Protein AF-0000000087539075 (afdb_homodimer)

Nearest PDB structures (foldseek):
  3gp4-assembly1_A  TM=9.311E-01  e=7.198E-10  Listeria monocytogenes serotype 4b str. F2365
  5d8c-assembly1_A  TM=9.236E-01  e=5.873E-08  Haemophilus influenzae Rd KW20
  5d90-assembly2_C  TM=8.723E-01  e=5.463E-07  Haemophilus influenzae Rd KW20
  3gpv-assembly1_A  TM=8.788E-01  e=4.792E-06  [Bacillus thuringiensis] serovar konkukian
  6jni-assembly4_G  TM=5.837E-01  e=1.209E-04  Pseudomonas putida

InterPro domains:
  IPR000551 MerR-type HTH domain [PF13411] (1-67)
  IPR000551 MerR-type HTH domain [PR00040] (2-13)
  IPR000551 MerR-type HTH domain [PR00040] (13-26)
  IPR000551 MerR-type HTH domain [PR00040] (37-57)
  IPR000551 MerR-type HTH domain [PS50937] (1-69)
  IPR000551 MerR-type HTH domain [SM00422] (1-70)
  IPR009061 Putative DNA-binding domain superfamily [SSF46955] (1-115)
  IPR047057 MerR transcriptional regulator [PTHR30204] (1-109)

Foldseek 3Di:
DALVVLCVVVVHDSVVVVVCPVLQLDDDADADPVRGGDHDPVNSVSVVVSVVCVVLPDDSVLSNVLRVLVVVDDVCVVVNVVSVVVSVVVSVVVVLLVVLVVVQVVLVVVQVVVCVVVVDGDDDDRDDSD/DALVVLCVVVVHDSVVVVVCDVLQLDDDADADPVRGGDHDPVNSVSVVVSVVCVVLPDDSVLSNVLRVLVVVDDVCVVVNVVSVVVSVVVSVVVVLLVVLVVVQVVLVVVQVVVCVVVVDGDDDDRDDSD

Radius of gyration: 23.83 Å; Cα contacts (8 Å, |Δi|>4): 283; chains: 2; bounding box: 38×70×52 Å

Sequence (260 aa):
MTIKEVSETYGISADTLRYYERIGMIPEVTRTTGGIRDYQESDLGWVELVICMRKAGLPVEALIEYVKLYQQGDETFEARLQLLSEEREKLEKQKAQIELAVNRLNHKISKYQEAVKTGVLNWEENSSCIMTIKEVSETYGISADTLRYYERIGMIPEVTRTTGGIRDYQESDLGWVELVICMRKAGLPVEALIEYVKLYQQGDETFEARLQLLSEEREKLEKQKAQIELAVNRLNHKISKYQEAVKTGVLNWEENSSCI

Secondary structure (DSSP, 8-state):
--HHHHHHHHT--HHHHHHHHHHTSSPPPPB-TTS-B---HHHHHHHHHHHHHHHHT--HHHHHHHHHHHHH-GGGHHHHHHHHHHHHHHHHHHHHHHHHHHHHHHHHHHHHHHHHHHS-----S-----/--HHHHHHHHT--HHHHHHHHHHTSSPPPPB-TTS-B---HHHHHHHHHHHHHHHHT--HHHHHHHHHHHHH-GGGHHHHHHHHHHHHHHHHHHHHHHHHHHHHHHHHHHHHHHHHHHS-----S-----

Organism: NCBI:txid88431

Structure (mmCIF, N/CA/C/O backbone):
data_AF-0000000087539075-model_v1
#
loop_
_entity.id
_entity.type
_entity.pdbx_description
1 polymer 'MerR family transcriptional regulator'
#
loop_
_atom_site.group_PDB
_atom_site.id
_atom_site.type_symbol
_atom_site.label_atom_id
_atom_site.label_alt_id
_atom_site.label_comp_id
_atom_site.label_asym_id
_atom_site.label_entity_id
_atom_site.label_seq_id
_atom_site.pdbx_PDB_ins_code
_atom_site.Cartn_x
_atom_site.Cartn_y
_atom_site.Cartn_z
_atom_site.occupancy
_atom_site.B_iso_or_equiv
_atom_site.auth_seq_id
_atom_site.auth_comp_id
_atom_site.auth_asym_id
_atom_site.auth_atom_id
_atom_site.pdbx_PDB_model_num
ATOM 1 N N . MET A 1 1 ? 15.211 26.719 8.977 1 95.62 1 MET A N 1
ATOM 2 C CA . MET A 1 1 ? 15.938 25.828 8.078 1 95.62 1 MET A CA 1
ATOM 3 C C . MET A 1 1 ? 15.641 26.172 6.617 1 95.62 1 MET A C 1
ATOM 5 O O . MET A 1 1 ? 14.492 26.438 6.266 1 95.62 1 MET A O 1
ATOM 9 N N . THR A 1 2 ? 16.641 26.062 5.797 1 97.12 2 THR A N 1
ATOM 10 C CA . THR A 1 2 ? 16.438 26.344 4.379 1 97.12 2 THR A CA 1
ATOM 11 C C . THR A 1 2 ? 15.859 25.125 3.656 1 97.12 2 THR A C 1
ATOM 13 O O . THR A 1 2 ? 15.883 24.016 4.188 1 97.12 2 THR A O 1
ATOM 16 N N . ILE A 1 3 ? 15.398 25.438 2.43 1 98 3 ILE A N 1
ATOM 17 C CA . ILE A 1 3 ? 14.789 24.359 1.655 1 98 3 ILE A CA 1
ATOM 18 C C . ILE A 1 3 ? 15.844 23.312 1.32 1 98 3 ILE A C 1
ATOM 20 O O . ILE A 1 3 ? 15.539 22.109 1.265 1 98 3 ILE A O 1
ATOM 24 N N . LYS A 1 4 ? 17.047 23.719 1.115 1 97.75 4 LYS A N 1
ATOM 25 C CA . LYS A 1 4 ? 18.141 22.797 0.844 1 97.75 4 LYS A CA 1
ATOM 26 C C . LYS A 1 4 ? 18.406 21.891 2.047 1 97.75 4 LYS A C 1
ATOM 28 O O . LYS A 1 4 ? 18.578 20.672 1.896 1 97.75 4 LYS A O 1
ATOM 33 N N . GLU A 1 5 ? 18.422 22.422 3.129 1 98.06 5 GLU A N 1
ATOM 34 C CA . GLU A 1 5 ? 18.656 21.672 4.352 1 98.06 5 GLU A CA 1
ATOM 35 C C . GLU A 1 5 ? 17.531 20.672 4.602 1 98.06 5 GLU A C 1
ATOM 37 O O . GLU A 1 5 ? 17.781 19.516 4.98 1 98.06 5 GLU A O 1
ATOM 42 N N . VAL A 1 6 ? 16.375 21.141 4.418 1 97.94 6 VAL A N 1
ATOM 43 C CA . VAL A 1 6 ? 15.219 20.266 4.609 1 97.94 6 VAL A CA 1
ATOM 44 C C . VAL A 1 6 ? 15.266 19.125 3.598 1 97.94 6 VAL A C 1
ATOM 46 O O . VAL A 1 6 ? 15.016 17.969 3.949 1 97.94 6 VAL A O 1
ATOM 49 N N . SER A 1 7 ? 15.531 19.438 2.398 1 98.06 7 SER A N 1
ATOM 50 C CA . SER A 1 7 ? 15.68 18.438 1.337 1 98.06 7 SER A CA 1
ATOM 51 C C . SER A 1 7 ? 16.672 17.359 1.729 1 98.06 7 SER A C 1
ATOM 53 O O . SER A 1 7 ? 16.375 16.172 1.625 1 98.06 7 SER A O 1
ATOM 55 N N . GLU A 1 8 ? 17.75 17.719 2.221 1 97.5 8 GLU A N 1
ATOM 56 C CA . GLU A 1 8 ? 18.812 16.797 2.611 1 97.5 8 GLU A CA 1
ATOM 57 C C . GLU A 1 8 ? 18.422 16 3.854 1 97.5 8 GLU A C 1
ATOM 59 O O . GLU A 1 8 ? 18.688 14.797 3.943 1 97.5 8 GLU A O 1
ATOM 64 N N . THR A 1 9 ? 17.828 16.688 4.703 1 96.12 9 THR A N 1
ATOM 65 C CA . THR A 1 9 ? 17.453 16.062 5.969 1 96.12 9 THR A CA 1
ATOM 66 C C . THR A 1 9 ? 16.453 14.93 5.742 1 96.12 9 THR A C 1
ATOM 68 O O . THR A 1 9 ? 16.578 13.859 6.348 1 96.12 9 THR A O 1
ATOM 71 N N . TYR A 1 10 ? 15.508 15.086 4.82 1 95.81 10 TYR A N 1
ATOM 72 C CA . TYR A 1 10 ? 14.422 14.117 4.684 1 95.81 10 TYR A CA 1
ATOM 73 C C . TYR A 1 10 ? 14.57 13.312 3.398 1 95.81 10 TYR A C 1
ATOM 75 O O . TYR A 1 10 ? 13.758 12.43 3.117 1 95.81 10 TYR A O 1
ATOM 83 N N . GLY A 1 1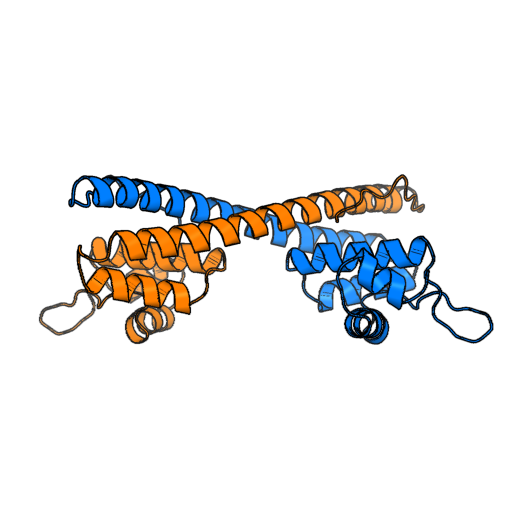1 ? 15.578 13.656 2.629 1 96.12 11 GLY A N 1
ATOM 84 C CA . GLY A 1 11 ? 15.828 12.898 1.412 1 96.12 11 GLY A CA 1
ATOM 85 C C . GLY A 1 11 ? 14.766 13.109 0.349 1 96.12 11 GLY A C 1
ATOM 86 O O . GLY A 1 11 ? 14.359 12.172 -0.331 1 96.12 11 GLY A O 1
ATOM 87 N N . ILE A 1 12 ? 14.273 14.312 0.318 1 96.56 12 ILE A N 1
ATOM 88 C CA . ILE A 1 12 ? 13.297 14.68 -0.696 1 96.56 12 ILE A CA 1
ATOM 89 C C . ILE A 1 12 ? 13.773 15.922 -1.444 1 96.56 12 ILE A C 1
ATOM 91 O O . ILE A 1 12 ? 14.461 16.781 -0.871 1 96.56 12 ILE A O 1
ATOM 95 N N . SER A 1 13 ? 13.375 16.062 -2.652 1 98.06 13 SER A N 1
ATOM 96 C CA . SER A 1 13 ? 13.898 17.156 -3.457 1 98.06 13 SER A CA 1
ATOM 97 C C . SER A 1 13 ? 13.273 18.484 -3.059 1 98.06 13 SER A C 1
ATOM 99 O O . SER A 1 13 ? 12.141 18.531 -2.57 1 98.06 13 SER A O 1
ATOM 101 N N . ALA A 1 14 ? 14.016 19.484 -3.359 1 98.12 14 ALA A N 1
ATOM 102 C CA . ALA A 1 14 ? 13.477 20.828 -3.156 1 98.12 14 ALA A CA 1
ATOM 103 C C . ALA A 1 14 ? 12.211 21.031 -3.982 1 98.12 14 ALA A C 1
ATOM 105 O O . ALA A 1 14 ? 11.266 21.688 -3.523 1 98.12 14 ALA A O 1
ATOM 106 N N . ASP A 1 15 ? 12.203 20.5 -5.117 1 98.25 15 ASP A N 1
ATOM 107 C CA . ASP A 1 15 ? 11.039 20.609 -5.988 1 98.25 15 ASP A CA 1
ATOM 108 C C . ASP A 1 15 ? 9.812 19.953 -5.355 1 98.25 15 ASP A C 1
ATOM 110 O O . ASP A 1 15 ? 8.703 20.484 -5.441 1 98.25 15 ASP A O 1
ATOM 114 N N . THR A 1 16 ? 10.016 18.875 -4.727 1 98 16 THR A N 1
ATOM 115 C CA . THR A 1 16 ? 8.914 18.172 -4.062 1 98 16 THR A CA 1
ATOM 116 C C . THR A 1 16 ? 8.391 19 -2.895 1 98 16 THR A C 1
ATOM 118 O O . THR A 1 16 ? 7.176 19.109 -2.697 1 98 16 THR A O 1
ATOM 121 N N . LEU A 1 17 ? 9.305 19.562 -2.242 1 98.5 17 LEU A N 1
ATOM 122 C CA . LEU A 1 17 ? 8.914 20.438 -1.145 1 98.5 17 LEU A CA 1
ATOM 123 C C . LEU A 1 17 ? 8.078 21.609 -1.656 1 98.5 17 LEU A C 1
ATOM 125 O O . LEU A 1 17 ? 7.047 21.938 -1.067 1 98.5 17 LEU A O 1
ATOM 129 N N . ARG A 1 18 ? 8.461 22.234 -2.719 1 98 18 ARG A N 1
ATOM 130 C CA . ARG A 1 18 ? 7.715 23.328 -3.33 1 98 18 ARG A CA 1
ATOM 131 C C . ARG A 1 18 ? 6.359 22.844 -3.838 1 98 18 ARG A C 1
ATOM 133 O O . ARG A 1 18 ? 5.355 23.547 -3.695 1 98 18 ARG A O 1
ATOM 140 N N . TYR A 1 19 ? 6.41 21.688 -4.344 1 98.38 19 TYR A N 1
ATOM 141 C CA . TYR A 1 19 ? 5.184 21.078 -4.848 1 98.38 19 TYR A CA 1
ATOM 142 C C . TYR A 1 19 ? 4.172 20.875 -3.727 1 98.38 19 TYR A C 1
ATOM 144 O O . TYR A 1 19 ? 2.996 21.219 -3.875 1 98.38 19 TYR A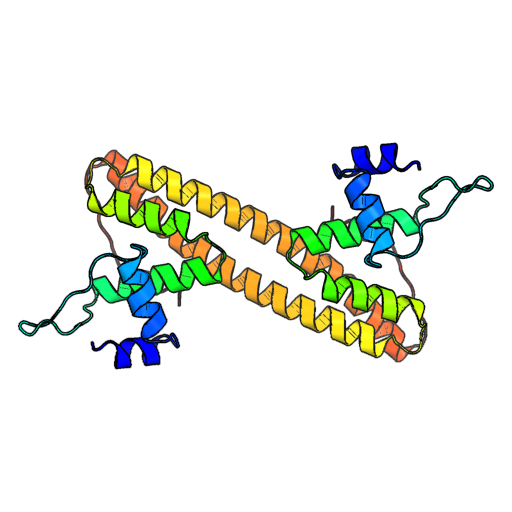 O 1
ATOM 152 N N . TYR A 1 20 ? 4.609 20.391 -2.617 1 98.31 20 TYR A N 1
ATOM 153 C CA . TYR A 1 20 ? 3.742 20.156 -1.466 1 98.31 20 TYR A CA 1
ATOM 154 C C . TYR A 1 20 ? 3.041 21.453 -1.043 1 98.31 20 TYR A C 1
ATOM 156 O O . TYR A 1 20 ? 1.848 21.438 -0.735 1 98.31 20 TYR A O 1
ATOM 164 N N . GLU A 1 21 ? 3.83 22.438 -0.994 1 98.38 21 GLU A N 1
ATOM 165 C CA . GLU A 1 21 ? 3.279 23.734 -0.599 1 98.38 21 GLU A CA 1
ATOM 166 C C . GLU A 1 21 ? 2.33 24.281 -1.664 1 98.38 21 GLU A C 1
ATOM 168 O O . GLU A 1 21 ? 1.236 24.75 -1.346 1 98.38 21 GLU A O 1
ATOM 173 N N . ARG A 1 22 ? 2.717 24.156 -2.842 1 98.19 22 ARG A N 1
ATOM 174 C CA . ARG A 1 22 ? 1.988 24.734 -3.965 1 98.19 22 ARG A CA 1
ATOM 175 C C . ARG A 1 22 ? 0.587 24.141 -4.074 1 98.19 22 ARG A C 1
ATOM 177 O O . ARG A 1 22 ? -0.385 24.859 -4.285 1 98.19 22 ARG A O 1
ATOM 184 N N . ILE A 1 23 ? 0.472 22.938 -3.898 1 98.31 23 ILE A N 1
ATOM 185 C CA . ILE A 1 23 ? -0.812 22.297 -4.164 1 98.31 23 ILE A CA 1
ATOM 186 C C . ILE A 1 23 ? -1.629 22.219 -2.875 1 98.31 23 ILE A C 1
ATOM 188 O O . ILE A 1 23 ? -2.764 21.734 -2.877 1 98.31 23 ILE A O 1
ATOM 192 N N . GLY A 1 24 ? -1.016 22.516 -1.724 1 98.5 24 GLY A N 1
ATOM 193 C CA . GLY A 1 24 ? -1.765 22.625 -0.482 1 98.5 24 GLY A CA 1
ATOM 194 C C . GLY A 1 24 ? -1.666 21.375 0.382 1 98.5 24 GLY A C 1
ATOM 195 O O . GLY A 1 24 ? -2.516 21.141 1.244 1 98.5 24 GLY A O 1
ATOM 196 N N . MET A 1 25 ? -0.675 20.625 0.15 1 98.38 25 MET A N 1
ATOM 197 C CA . MET A 1 25 ? -0.463 19.453 0.992 1 98.38 25 MET A CA 1
ATOM 198 C C . MET A 1 25 ? 0.165 19.844 2.326 1 98.38 25 MET A C 1
ATOM 200 O O . MET A 1 25 ? 0.172 19.062 3.27 1 98.38 25 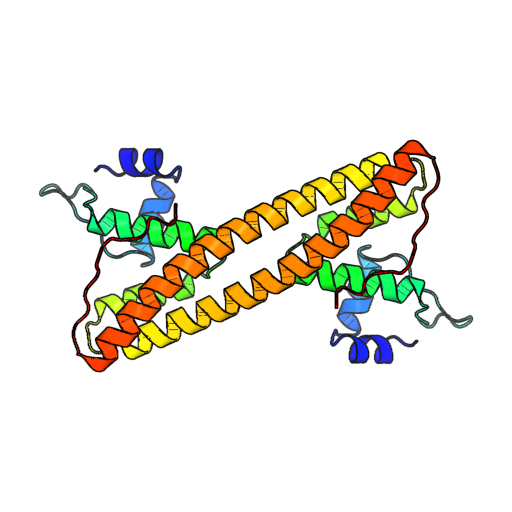MET A O 1
ATOM 204 N N . ILE A 1 26 ? 0.779 20.938 2.336 1 98.31 26 ILE A N 1
ATOM 205 C CA . ILE A 1 26 ? 1.213 21.594 3.561 1 98.31 26 ILE A CA 1
ATOM 206 C C . ILE A 1 26 ? 0.815 23.078 3.516 1 98.31 26 ILE A C 1
ATOM 208 O O . ILE A 1 26 ? 0.599 23.641 2.439 1 98.31 26 ILE A O 1
ATOM 212 N N . PRO A 1 2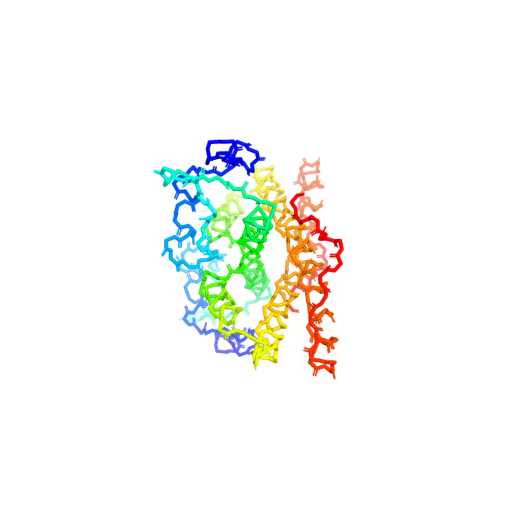7 ? 0.683 23.688 4.691 1 98.06 27 PRO A N 1
ATOM 213 C CA . PRO A 1 27 ? 0.426 25.125 4.684 1 98.06 27 PRO A CA 1
ATOM 214 C C . PRO A 1 27 ? 1.596 25.938 4.125 1 98.06 27 PRO A C 1
ATOM 216 O O . PRO A 1 27 ? 2.682 25.391 3.914 1 98.06 27 PRO A O 1
ATOM 219 N N . GLU A 1 28 ? 1.295 27.172 3.906 1 97.69 28 GLU A N 1
ATOM 220 C CA . GLU A 1 28 ? 2.391 28.047 3.502 1 97.69 28 GLU A CA 1
ATOM 221 C C . GLU A 1 28 ? 3.539 28 4.504 1 97.69 28 GLU A C 1
ATOM 223 O O . GLU A 1 28 ? 3.32 28.094 5.715 1 97.69 28 GLU A O 1
ATOM 228 N N . VAL A 1 29 ? 4.707 27.922 3.941 1 98.19 29 VAL A N 1
ATOM 229 C CA . VAL A 1 29 ? 5.887 27.781 4.789 1 98.19 29 VAL A CA 1
ATOM 230 C C . VAL A 1 29 ? 6.352 29.172 5.254 1 98.19 29 VAL A C 1
ATOM 232 O O . VAL A 1 29 ? 6.215 30.156 4.527 1 98.19 29 VAL A O 1
ATOM 235 N N . THR A 1 30 ? 6.938 29.172 6.488 1 98.19 30 THR A N 1
ATOM 236 C CA . THR A 1 30 ? 7.508 30.406 7.027 1 98.19 30 THR A CA 1
ATOM 237 C C . THR A 1 30 ? 8.609 30.938 6.117 1 98.19 30 THR A C 1
ATOM 239 O O . THR A 1 30 ? 9.352 30.156 5.516 1 98.19 30 THR A O 1
ATOM 242 N N . ARG A 1 31 ? 8.727 32.188 6.059 1 97.75 31 ARG A N 1
ATOM 243 C CA . ARG A 1 31 ? 9.719 32.844 5.203 1 97.75 31 ARG A CA 1
ATOM 244 C C . ARG A 1 31 ? 10.469 33.938 5.957 1 97.75 31 ARG A C 1
ATOM 246 O O . ARG A 1 31 ? 9.945 34.5 6.91 1 97.75 31 ARG A O 1
ATOM 253 N N . THR A 1 32 ? 11.617 34.219 5.488 1 97.38 32 THR A N 1
ATOM 254 C CA . THR A 1 32 ? 12.367 35.375 5.996 1 97.38 32 THR A CA 1
ATOM 255 C C . THR A 1 32 ? 11.742 36.688 5.527 1 97.38 32 THR A C 1
ATOM 257 O O . THR A 1 32 ? 10.828 36.688 4.691 1 97.38 32 THR A O 1
ATOM 260 N N . THR A 1 33 ? 12.242 37.719 6.16 1 96.94 33 THR A N 1
ATOM 261 C CA . THR A 1 33 ? 11.75 39.031 5.758 1 96.94 33 THR A CA 1
ATOM 262 C C . THR A 1 33 ? 11.977 39.25 4.266 1 96.94 33 THR A C 1
ATOM 264 O O . THR A 1 33 ? 11.258 40.031 3.633 1 96.94 33 THR A O 1
ATOM 267 N N . GLY A 1 34 ? 12.891 38.594 3.697 1 95.94 34 GLY A N 1
ATOM 268 C CA . GLY A 1 34 ? 13.211 38.719 2.283 1 95.94 34 GLY A CA 1
ATOM 269 C C . GLY A 1 34 ? 12.398 37.781 1.403 1 95.94 34 GLY A C 1
ATOM 270 O O . GLY A 1 34 ? 12.602 37.75 0.189 1 95.94 34 GLY A O 1
ATOM 271 N N . GLY A 1 35 ? 11.688 37 1.986 1 96.31 35 GLY A N 1
ATOM 272 C CA . GLY A 1 35 ? 10.781 36.156 1.228 1 96.31 35 GLY A CA 1
ATOM 273 C C . GLY A 1 35 ? 11.336 34.75 0.988 1 96.31 35 GLY A C 1
ATOM 274 O O . GLY A 1 35 ? 10.766 33.969 0.21 1 96.31 35 GLY A O 1
ATOM 275 N N . ILE A 1 36 ? 12.445 34.406 1.711 1 96.12 36 ILE A N 1
ATOM 276 C CA . ILE A 1 36 ? 13.078 33.094 1.527 1 96.12 36 ILE A CA 1
ATOM 277 C C . ILE A 1 36 ? 12.516 32.094 2.531 1 96.12 36 ILE A C 1
ATOM 279 O O . ILE A 1 36 ? 12.359 32.406 3.713 1 96.12 36 ILE A O 1
ATOM 283 N N . ARG A 1 37 ? 12.258 30.984 1.901 1 97.69 37 ARG A N 1
ATOM 284 C CA . ARG A 1 37 ? 11.719 29.969 2.795 1 97.69 37 ARG A CA 1
ATOM 285 C C . ARG A 1 37 ? 12.672 29.703 3.961 1 97.69 37 ARG A C 1
ATOM 287 O O . ARG A 1 37 ? 13.875 29.547 3.762 1 97.69 37 ARG A O 1
ATOM 294 N N . ASP A 1 38 ? 12.109 29.688 5.141 1 98.25 38 ASP A N 1
ATOM 295 C CA . ASP A 1 38 ? 12.797 29.406 6.398 1 98.25 38 ASP A CA 1
ATOM 296 C C . ASP A 1 38 ? 11.953 28.516 7.305 1 98.25 38 ASP A C 1
ATOM 298 O O . ASP A 1 38 ? 11.227 29.016 8.164 1 98.25 38 ASP A O 1
ATOM 302 N N . TYR A 1 39 ? 12.117 27.234 7.098 1 98.31 39 TYR A N 1
ATOM 303 C CA . TYR A 1 39 ? 11.266 26.266 7.754 1 98.31 39 TYR A CA 1
ATOM 304 C C . TYR A 1 39 ? 11.445 26.297 9.266 1 98.31 39 TYR A C 1
ATOM 306 O O . TYR A 1 39 ? 12.555 26.125 9.773 1 98.31 39 TYR A O 1
ATOM 314 N N . GLN A 1 40 ? 10.328 26.453 9.883 1 97.12 40 GLN A N 1
ATOM 315 C CA . GLN A 1 40 ? 10.289 26.391 11.344 1 97.12 40 GLN A CA 1
ATOM 316 C C . GLN A 1 40 ? 9.781 25.031 11.812 1 97.12 40 GLN A C 1
ATOM 318 O O . GLN A 1 40 ? 9.391 24.188 11 1 97.12 40 GLN A O 1
ATOM 323 N N . GLU A 1 41 ? 9.781 24.812 13.062 1 94.25 41 GLU A N 1
ATOM 324 C CA . GLU A 1 41 ? 9.398 23.531 13.648 1 94.25 41 GLU A CA 1
ATOM 325 C C . GLU A 1 41 ? 8.016 23.109 13.172 1 94.25 41 GLU A C 1
ATOM 327 O O . GLU A 1 41 ? 7.801 21.938 12.828 1 94.25 41 GLU A O 1
ATOM 332 N N . SER A 1 42 ? 7.168 24 13.117 1 93.62 42 SER A N 1
ATOM 333 C CA . SER A 1 42 ? 5.809 23.688 12.688 1 93.62 42 SER A CA 1
ATOM 334 C C . SER A 1 42 ? 5.781 23.266 11.219 1 93.62 42 SER A C 1
ATOM 336 O O . SER A 1 42 ? 5.047 22.344 10.852 1 93.62 42 SER A O 1
ATOM 338 N N . ASP A 1 43 ? 6.578 23.984 10.414 1 96.69 43 ASP A N 1
ATOM 339 C CA . ASP A 1 43 ? 6.668 23.625 9 1 96.69 43 ASP A CA 1
ATOM 340 C C . ASP A 1 43 ? 7.227 22.203 8.828 1 96.69 43 ASP A C 1
ATOM 342 O O . ASP A 1 43 ? 6.711 21.422 8.031 1 96.69 43 ASP A O 1
ATOM 346 N N . LEU A 1 44 ? 8.195 21.922 9.633 1 96.25 44 LEU A N 1
ATOM 347 C CA . LEU A 1 44 ? 8.844 20.625 9.547 1 96.25 44 LEU A CA 1
ATOM 348 C C . LEU A 1 44 ? 7.883 19.516 9.969 1 96.25 44 LEU A C 1
ATOM 350 O O . LEU A 1 44 ? 7.922 18.422 9.414 1 96.25 44 LEU A O 1
ATOM 354 N N . GLY A 1 45 ? 7.082 19.781 10.898 1 94.88 45 GLY A N 1
ATOM 355 C CA . GLY A 1 45 ? 6.066 18.828 11.297 1 94.88 45 GLY A CA 1
ATOM 356 C C . GLY A 1 45 ? 5.129 18.438 10.172 1 94.88 45 GLY A C 1
ATOM 357 O O . GLY A 1 45 ? 4.793 17.266 10.008 1 94.88 45 GLY A O 1
ATOM 358 N N . TRP A 1 46 ? 4.754 19.438 9.406 1 96.31 46 TRP A N 1
ATOM 359 C CA . TRP A 1 46 ? 3.885 19.188 8.258 1 96.31 46 TRP A CA 1
ATOM 360 C C . TRP A 1 46 ? 4.613 18.391 7.188 1 96.31 46 TRP A C 1
ATOM 362 O O . TRP A 1 46 ? 4.047 17.469 6.602 1 96.31 46 TRP A O 1
ATOM 372 N N . VAL A 1 47 ? 5.809 18.766 7.008 1 97.25 47 VAL A N 1
ATOM 373 C CA . VAL A 1 47 ? 6.609 18.062 6.008 1 97.25 47 VAL A CA 1
ATOM 374 C C . VAL A 1 47 ? 6.754 16.594 6.395 1 97.25 47 VAL A C 1
ATOM 376 O O . VAL A 1 47 ? 6.531 15.711 5.57 1 97.25 47 VAL A O 1
ATOM 379 N N . GLU A 1 48 ? 7.039 16.328 7.594 1 96.25 48 GLU A N 1
ATOM 380 C CA . GLU A 1 48 ? 7.199 14.969 8.094 1 96.25 48 GLU A CA 1
ATOM 381 C C . GLU A 1 48 ? 5.902 14.18 7.973 1 96.25 48 GLU A C 1
ATOM 383 O O . GLU A 1 48 ? 5.914 13.016 7.578 1 96.25 48 GLU A O 1
ATOM 388 N N . LEU A 1 49 ? 4.871 14.844 8.281 1 96.44 49 LEU A N 1
ATOM 389 C CA . LEU A 1 49 ? 3.57 14.188 8.203 1 96.44 49 LEU A CA 1
ATOM 390 C C . LEU A 1 49 ? 3.266 13.758 6.773 1 96.44 49 LEU A C 1
ATOM 392 O O . LEU A 1 49 ? 2.896 12.602 6.531 1 96.44 49 LEU A O 1
ATOM 396 N N . VAL A 1 50 ? 3.453 14.656 5.895 1 97.5 50 VAL A N 1
ATOM 397 C CA . VAL A 1 50 ? 3.105 14.391 4.504 1 97.5 50 VAL A CA 1
ATOM 398 C C . VAL A 1 50 ? 4.004 13.281 3.951 1 97.5 50 VAL A C 1
ATOM 400 O O . VAL A 1 50 ? 3.535 12.391 3.246 1 97.5 50 VAL A O 1
ATOM 403 N N . ILE A 1 51 ? 5.285 13.32 4.273 1 97.12 51 ILE A N 1
ATOM 404 C CA . ILE A 1 51 ? 6.215 12.297 3.822 1 97.12 51 ILE A CA 1
ATOM 405 C C . ILE A 1 51 ? 5.773 10.93 4.34 1 97.12 51 ILE A C 1
ATOM 407 O O . ILE A 1 51 ? 5.68 9.969 3.576 1 97.12 51 ILE A O 1
ATOM 411 N N . CYS A 1 52 ? 5.441 10.891 5.57 1 96.69 52 CYS A N 1
ATOM 412 C CA . CYS A 1 52 ? 5.023 9.648 6.215 1 96.69 52 CYS A CA 1
ATOM 413 C C . CYS A 1 52 ? 3.742 9.117 5.59 1 96.69 52 CYS A C 1
ATOM 415 O O . CYS A 1 52 ? 3.67 7.938 5.223 1 96.69 52 CYS A O 1
ATOM 417 N N . MET A 1 53 ? 2.799 9.961 5.402 1 98.12 53 MET A N 1
ATOM 418 C CA . MET A 1 53 ? 1.499 9.547 4.879 1 98.12 53 MET A CA 1
ATOM 419 C C . MET A 1 53 ? 1.615 9.102 3.426 1 98.12 53 MET A C 1
ATOM 421 O O . MET A 1 53 ? 1.033 8.086 3.033 1 98.12 53 MET A O 1
ATOM 425 N N . ARG A 1 54 ? 2.387 9.812 2.689 1 97.31 54 ARG A N 1
ATOM 426 C CA . ARG A 1 54 ? 2.564 9.469 1.281 1 97.31 54 ARG A CA 1
ATOM 427 C C . ARG A 1 54 ? 3.271 8.133 1.13 1 97.31 54 ARG A C 1
ATOM 429 O O . ARG A 1 54 ? 2.879 7.305 0.303 1 97.31 54 ARG A O 1
ATOM 436 N N . LYS A 1 55 ? 4.23 7.902 1.96 1 96.12 55 LYS A N 1
ATOM 437 C CA . LYS A 1 55 ? 4.949 6.633 1.921 1 96.12 55 LYS A CA 1
ATOM 438 C C . LYS A 1 55 ? 4.02 5.465 2.232 1 96.12 55 LYS A C 1
ATOM 440 O O . LYS A 1 55 ? 4.207 4.359 1.715 1 96.12 55 LYS A O 1
ATOM 445 N N . ALA A 1 56 ? 2.996 5.781 2.977 1 96.62 56 ALA A N 1
ATOM 446 C CA . ALA A 1 56 ? 2.064 4.734 3.389 1 96.62 56 ALA A CA 1
ATOM 447 C C . ALA A 1 56 ? 0.943 4.566 2.367 1 96.62 56 ALA A C 1
ATOM 449 O O . ALA A 1 56 ? 0.147 3.629 2.461 1 96.62 56 ALA A O 1
ATOM 450 N N . GLY A 1 57 ? 0.816 5.52 1.458 1 95.31 57 GLY A N 1
ATOM 451 C CA . GLY A 1 57 ? -0.127 5.332 0.368 1 95.31 57 GLY A CA 1
ATOM 452 C C . GLY A 1 57 ? -1.348 6.227 0.473 1 95.31 57 GLY A C 1
ATOM 453 O O . GLY A 1 57 ? -2.305 6.074 -0.287 1 95.31 57 GLY A O 1
ATOM 454 N N . LEU A 1 58 ? -1.281 7.133 1.373 1 97.56 58 LEU A N 1
ATOM 455 C CA . LEU A 1 58 ? -2.408 8.055 1.425 1 97.56 58 LEU A CA 1
ATOM 456 C C . LEU A 1 58 ? -2.494 8.883 0.147 1 97.56 58 LEU A C 1
ATOM 458 O O . LEU A 1 58 ? -1.471 9.328 -0.377 1 97.56 58 LEU A O 1
ATOM 462 N N . PRO A 1 59 ? -3.729 9.172 -0.269 1 97.62 59 PRO A N 1
ATOM 463 C CA . PRO A 1 59 ? -3.885 9.984 -1.479 1 97.62 59 PRO A CA 1
ATOM 464 C C . PRO A 1 59 ? -3.564 11.453 -1.246 1 97.62 59 PRO A C 1
ATOM 466 O O . PRO A 1 59 ? -3.83 11.984 -0.164 1 97.62 59 PRO A O 1
ATOM 469 N N . VAL A 1 60 ? -3.121 12.031 -2.295 1 98.12 60 VAL A N 1
ATOM 470 C CA . VAL A 1 60 ? -2.779 13.445 -2.295 1 98.12 60 VAL A CA 1
ATOM 471 C C . VAL A 1 60 ? -4.004 14.273 -1.916 1 98.12 60 VAL A C 1
ATOM 473 O O . VAL A 1 60 ? -3.918 15.172 -1.079 1 98.12 60 VAL A O 1
ATOM 476 N N . GLU A 1 61 ? -5.113 13.867 -2.381 1 98.44 61 GLU A N 1
ATOM 477 C CA . GLU A 1 61 ? -6.348 14.617 -2.18 1 98.44 61 GLU A CA 1
ATOM 478 C C . GLU A 1 61 ? -6.758 14.625 -0.71 1 98.44 61 GLU A C 1
ATOM 480 O O . GLU A 1 61 ? -7.297 15.617 -0.215 1 98.44 61 GLU A O 1
ATOM 485 N N . ALA A 1 62 ? -6.531 13.547 -0.04 1 98.56 62 ALA A N 1
ATOM 486 C CA . ALA A 1 62 ? -6.867 13.461 1.379 1 98.56 62 ALA A CA 1
ATOM 487 C C . ALA A 1 62 ? -6.016 14.43 2.203 1 98.56 62 ALA A C 1
ATOM 489 O O . ALA A 1 62 ? -6.523 15.094 3.109 1 98.56 62 ALA A O 1
ATOM 490 N N . LEU A 1 63 ? -4.77 14.555 1.835 1 98.62 63 LEU A N 1
ATOM 491 C CA . LEU A 1 63 ? -3.865 15.438 2.562 1 98.62 63 LEU A CA 1
ATOM 492 C C . LEU A 1 63 ? -4.203 16.906 2.295 1 98.62 63 LEU A C 1
ATOM 494 O O . LEU A 1 63 ? -4.172 17.734 3.211 1 98.62 63 LEU A O 1
ATOM 498 N N . ILE A 1 64 ? -4.594 17.188 1.076 1 98.81 64 ILE A N 1
ATOM 499 C CA . ILE A 1 64 ? -5.012 18.531 0.727 1 98.81 64 ILE A CA 1
ATOM 500 C C . ILE A 1 64 ? -6.262 18.922 1.52 1 98.81 64 ILE A C 1
ATOM 502 O O . ILE A 1 64 ? -6.336 20 2.09 1 98.81 64 ILE A O 1
ATOM 506 N N . GLU A 1 65 ? -7.129 18 1.56 1 98.88 65 GLU A N 1
ATOM 507 C CA . GLU A 1 65 ? -8.367 18.25 2.285 1 98.88 65 GLU A CA 1
ATOM 508 C C . GLU A 1 65 ? -8.109 18.453 3.773 1 98.88 65 GLU A C 1
ATOM 510 O O . GLU A 1 65 ? -8.711 19.328 4.398 1 98.88 65 GLU A O 1
ATOM 515 N N . TYR A 1 66 ? -7.223 17.734 4.289 1 98.62 66 TYR A N 1
ATOM 516 C CA . TYR A 1 66 ? -6.891 17.875 5.703 1 98.62 66 TYR A CA 1
ATOM 517 C C . TYR A 1 66 ? -6.336 19.25 6 1 98.62 66 TYR A C 1
ATOM 519 O O . TYR A 1 66 ? -6.742 19.906 6.973 1 98.62 66 TYR A O 1
ATOM 527 N N . VAL A 1 67 ? -5.465 19.703 5.188 1 98.56 67 VAL A N 1
ATOM 528 C CA . VAL A 1 67 ? -4.848 21 5.379 1 98.56 67 VAL A CA 1
ATOM 529 C C . VAL A 1 67 ? -5.902 22.094 5.234 1 98.56 67 VAL A C 1
ATOM 531 O O . VAL A 1 67 ? -5.926 23.047 6.016 1 98.56 67 VAL A O 1
ATOM 534 N N . LYS A 1 68 ? -6.742 21.922 4.289 1 98.69 68 LYS A N 1
ATOM 535 C CA . LYS A 1 68 ? -7.816 22.891 4.082 1 98.69 68 LYS A CA 1
ATOM 536 C C . LYS A 1 68 ? -8.711 23 5.316 1 98.69 68 LYS A C 1
ATOM 538 O O . LYS A 1 68 ? -9 24.094 5.785 1 98.69 68 LYS A O 1
ATOM 543 N N . LEU A 1 69 ? -9.094 21.875 5.801 1 98.62 69 LEU A N 1
ATOM 544 C CA . LEU A 1 69 ? -9.914 21.859 7.004 1 98.62 69 LEU A CA 1
ATOM 545 C C . LEU A 1 69 ? -9.18 22.484 8.188 1 98.62 69 LEU A C 1
ATOM 547 O O . LEU A 1 69 ? -9.742 23.297 8.914 1 98.62 69 LEU A O 1
ATOM 551 N N . TYR A 1 70 ? -7.961 22.094 8.32 1 97.06 70 TYR A N 1
ATOM 552 C CA . TYR A 1 70 ? -7.137 22.625 9.398 1 97.06 70 TYR A CA 1
ATOM 553 C C . TYR A 1 70 ? -7.09 24.141 9.344 1 97.06 70 TYR A C 1
ATOM 555 O O . TYR A 1 70 ? -7.262 24.812 10.367 1 97.06 70 TYR A O 1
ATOM 563 N N . GLN A 1 71 ? -6.996 24.672 8.195 1 97.12 71 GLN A N 1
ATOM 564 C CA . GLN A 1 71 ? -6.836 26.125 8.016 1 97.12 71 GLN A CA 1
ATOM 565 C C . GLN A 1 71 ? -8.156 26.844 8.234 1 97.12 71 GLN A C 1
ATOM 567 O O . GLN A 1 71 ? -8.172 28.047 8.547 1 97.12 71 GLN A O 1
ATOM 572 N N . GLN A 1 72 ? -9.172 26.172 8.078 1 97.56 72 GLN A N 1
ATOM 573 C CA . GLN A 1 72 ? -10.484 26.781 8.289 1 97.56 72 GLN A CA 1
ATOM 574 C C . GLN A 1 72 ? -10.734 27.062 9.766 1 97.56 72 GLN A C 1
ATOM 576 O O . GLN A 1 72 ? -11.492 27.969 10.109 1 97.56 72 GLN A O 1
ATOM 581 N N . GLY A 1 73 ? -10.203 26.188 10.688 1 96.38 73 GLY A N 1
ATOM 582 C CA . GLY A 1 73 ? -10.297 26.516 12.102 1 96.38 73 GLY A CA 1
ATOM 583 C C . GLY A 1 73 ? -10.938 25.422 12.922 1 96.38 73 GLY A C 1
ATOM 584 O O . GLY A 1 73 ? -11.203 24.328 12.414 1 96.38 73 GLY A O 1
ATOM 585 N N . ASP A 1 74 ? -11.227 25.75 14.164 1 96 74 ASP A N 1
ATOM 586 C CA . ASP A 1 74 ? -11.578 24.766 15.18 1 96 74 ASP A CA 1
ATOM 587 C C . ASP A 1 74 ? -12.977 24.219 14.945 1 96 74 ASP A C 1
ATOM 589 O O . ASP A 1 74 ? -13.328 23.156 15.477 1 96 74 ASP A O 1
ATOM 593 N N . GLU A 1 75 ? -13.68 24.859 14.164 1 97.06 75 GLU A N 1
ATOM 594 C CA . GLU A 1 75 ? -15.023 24.375 13.867 1 97.06 75 GLU A CA 1
ATOM 595 C C . GLU A 1 75 ? -14.984 23.094 13.055 1 97.06 75 GLU A C 1
ATOM 597 O O . GLU A 1 75 ? -16 22.391 12.93 1 97.06 75 GLU A O 1
ATOM 602 N N . THR A 1 76 ? -13.75 22.719 12.594 1 98.31 76 THR A N 1
ATOM 603 C CA . THR A 1 76 ? -13.68 21.562 11.711 1 98.31 76 THR A CA 1
ATOM 604 C C . THR A 1 76 ? -13.094 20.344 12.445 1 98.31 76 THR A C 1
ATOM 606 O O . THR A 1 76 ? -12.703 19.359 11.812 1 98.31 76 THR A O 1
ATOM 609 N N . PHE A 1 77 ? -13.016 20.359 13.711 1 98.06 77 PHE A N 1
ATOM 610 C CA . PHE A 1 77 ? -12.469 19.25 14.469 1 98.06 77 PHE A CA 1
ATOM 611 C C . PHE A 1 77 ? -13.117 17.938 14.055 1 98.06 77 PHE A C 1
ATOM 613 O O . PHE A 1 77 ? -12.43 16.953 13.789 1 98.06 77 PHE A O 1
ATOM 620 N N . GLU A 1 78 ? -14.398 17.953 13.953 1 98.5 78 GLU A N 1
ATOM 621 C CA . GLU A 1 78 ? -15.125 16.734 13.641 1 98.5 78 GLU A CA 1
ATOM 622 C C . GLU A 1 78 ? -14.828 16.25 12.219 1 98.5 78 GLU A C 1
ATOM 624 O O . GLU A 1 78 ? -14.656 15.055 11.984 1 98.5 78 GLU A O 1
ATOM 629 N N . ALA A 1 79 ? -14.805 17.156 11.344 1 98.75 79 ALA A N 1
ATOM 630 C CA . ALA A 1 79 ? -14.516 16.812 9.953 1 98.75 79 ALA A CA 1
ATOM 631 C C . ALA A 1 79 ? -13.102 16.25 9.82 1 98.75 79 ALA A C 1
ATOM 633 O O . ALA A 1 79 ? -12.883 15.289 9.07 1 98.75 79 ALA A O 1
ATOM 634 N N . ARG A 1 80 ? -12.18 16.797 10.508 1 98.5 80 ARG A N 1
ATOM 635 C CA . ARG A 1 80 ? -10.805 16.312 10.484 1 98.5 80 ARG A CA 1
ATOM 636 C C . ARG A 1 80 ? -10.711 14.922 11.102 1 98.5 80 ARG A C 1
ATOM 638 O O . ARG A 1 80 ? -10.047 14.039 10.562 1 98.5 80 ARG A O 1
ATOM 645 N N . LEU A 1 81 ? -11.391 14.766 12.18 1 98.62 81 LEU A N 1
ATOM 646 C CA . LEU A 1 81 ? -11.461 13.461 12.828 1 98.62 81 LEU A CA 1
ATOM 647 C C . LEU A 1 81 ? -12 12.406 11.875 1 98.62 81 LEU A C 1
ATOM 649 O O . LEU A 1 81 ? -11.422 11.328 11.734 1 98.62 81 LEU A O 1
ATOM 653 N N . GLN A 1 82 ? -13.023 12.75 11.203 1 98.81 82 GLN A N 1
ATOM 654 C CA . GLN A 1 82 ? -13.656 11.812 10.289 1 98.81 82 GLN A CA 1
ATOM 655 C C . GLN A 1 82 ? -12.734 11.461 9.133 1 98.81 82 GLN A C 1
ATOM 657 O O . GLN A 1 82 ? -12.578 10.289 8.781 1 98.81 82 GLN A O 1
ATOM 662 N N . LEU A 1 83 ? -12.164 12.422 8.625 1 98.81 83 LEU A N 1
ATOM 663 C CA . LEU A 1 83 ? -11.266 12.227 7.488 1 98.81 83 LEU A CA 1
ATOM 664 C C . LEU A 1 83 ? -10.109 11.312 7.867 1 98.81 83 LEU A C 1
ATOM 666 O O . LEU A 1 83 ? -9.828 10.336 7.168 1 98.81 83 LEU A O 1
ATOM 670 N N . LEU A 1 84 ? -9.445 11.609 8.945 1 98.62 84 LEU A N 1
ATOM 671 C CA . LEU A 1 84 ? -8.281 10.836 9.359 1 98.62 84 LEU A CA 1
ATOM 672 C C . LEU A 1 84 ? -8.68 9.414 9.758 1 98.62 84 LEU A C 1
ATOM 674 O O . LEU A 1 84 ? -7.938 8.469 9.516 1 98.62 84 LEU A O 1
ATOM 678 N N . SER A 1 85 ? -9.836 9.258 10.344 1 98.81 85 SER A N 1
ATOM 679 C CA . SER A 1 85 ? -10.328 7.938 10.711 1 98.81 85 SER A CA 1
ATOM 680 C C . SER A 1 85 ? -10.586 7.074 9.477 1 98.81 85 SER A C 1
ATOM 682 O O . SER A 1 85 ? -10.258 5.887 9.469 1 98.81 85 SER A O 1
ATOM 684 N N . GLU A 1 86 ? -11.141 7.727 8.516 1 98.75 86 GLU A N 1
ATOM 685 C CA . GLU A 1 86 ? -11.383 7.004 7.27 1 98.75 86 GLU A CA 1
ATOM 686 C C . GLU A 1 86 ? -10.078 6.551 6.629 1 98.75 86 GLU A C 1
ATOM 688 O O . GLU A 1 86 ? -9.969 5.414 6.164 1 98.75 86 GLU A O 1
ATOM 693 N N . GLU A 1 87 ? -9.125 7.395 6.59 1 98.69 87 GLU A N 1
ATOM 694 C CA . GLU A 1 87 ? -7.832 7.039 6.016 1 98.69 87 GLU A CA 1
ATOM 695 C C . GLU A 1 87 ? -7.148 5.945 6.828 1 98.69 87 GLU A C 1
ATOM 697 O O . GLU A 1 87 ? -6.52 5.047 6.266 1 98.69 87 GLU A O 1
ATOM 702 N N . ARG A 1 88 ? -7.246 6.027 8.125 1 98.69 88 ARG A N 1
ATOM 703 C CA . ARG A 1 88 ? -6.691 4.992 8.992 1 98.69 88 ARG A CA 1
ATOM 704 C C . ARG A 1 88 ? -7.316 3.633 8.688 1 98.69 88 ARG A C 1
ATOM 706 O O . ARG A 1 88 ? -6.613 2.623 8.617 1 98.69 88 ARG A O 1
ATOM 713 N N . GLU A 1 89 ? -8.594 3.609 8.477 1 98.69 89 GLU A N 1
ATOM 714 C CA . GLU A 1 89 ? -9.289 2.359 8.18 1 98.69 89 GLU A CA 1
ATOM 715 C C . GLU A 1 89 ? -8.812 1.766 6.859 1 98.69 89 GLU A C 1
ATOM 717 O O . GLU A 1 89 ? -8.617 0.553 6.75 1 98.69 89 GLU A O 1
ATOM 722 N N . LYS A 1 90 ? -8.672 2.635 5.957 1 98.38 90 LYS A N 1
ATOM 723 C CA . LYS A 1 90 ? -8.156 2.178 4.668 1 98.38 90 LYS A CA 1
ATOM 724 C C . LYS A 1 90 ? -6.77 1.561 4.816 1 98.38 90 LYS A C 1
ATOM 726 O O . LYS A 1 90 ? -6.488 0.509 4.238 1 98.38 90 LYS A O 1
ATOM 731 N N . LEU A 1 91 ? -5.898 2.166 5.559 1 98.38 91 LEU A N 1
ATOM 732 C CA . LEU A 1 91 ? -4.547 1.668 5.77 1 98.38 91 LEU A CA 1
ATOM 733 C C . LEU A 1 91 ? -4.566 0.337 6.512 1 98.38 91 LEU A C 1
ATOM 735 O O . LEU A 1 91 ? -3.77 -0.557 6.219 1 98.38 91 LEU A O 1
ATOM 739 N N . GLU A 1 92 ? -5.473 0.208 7.445 1 98.5 92 GLU A N 1
ATOM 740 C CA . GLU A 1 92 ? -5.574 -1.044 8.188 1 98.5 92 GLU A CA 1
ATOM 741 C C . GLU A 1 92 ? -6.012 -2.189 7.281 1 98.5 92 GLU A C 1
ATOM 743 O O . GLU A 1 92 ? -5.52 -3.312 7.41 1 98.5 92 GLU A O 1
ATOM 748 N N . LYS A 1 93 ? -6.887 -1.867 6.434 1 97.75 93 LYS A N 1
ATOM 749 C CA . LYS A 1 93 ? -7.301 -2.871 5.461 1 97.75 93 LYS A CA 1
ATOM 750 C C . LYS A 1 93 ? -6.145 -3.264 4.543 1 97.75 93 LYS A C 1
ATOM 752 O O . LYS A 1 93 ? -5.949 -4.445 4.258 1 97.75 93 LYS A O 1
ATOM 757 N N . GLN A 1 94 ? -5.434 -2.314 4.168 1 97.56 94 GLN A N 1
ATOM 758 C CA . GLN A 1 94 ? -4.266 -2.586 3.336 1 97.56 94 GLN A CA 1
ATOM 759 C C . GLN A 1 94 ? -3.24 -3.434 4.086 1 97.56 94 GLN A C 1
ATOM 761 O O . GLN A 1 94 ? -2.666 -4.367 3.52 1 97.56 94 GLN A O 1
ATOM 766 N N . LYS A 1 95 ? -3.018 -3.098 5.266 1 97.94 95 LYS A N 1
ATOM 767 C CA . LYS A 1 95 ? -2.084 -3.85 6.102 1 97.94 95 LYS A CA 1
ATOM 768 C C . LYS A 1 95 ? -2.488 -5.32 6.191 1 97.94 95 LYS A C 1
ATOM 770 O O . LYS A 1 95 ? -1.644 -6.207 6.078 1 97.94 95 LYS A O 1
ATOM 775 N N . ALA A 1 96 ? -3.742 -5.527 6.359 1 97.75 96 ALA A N 1
ATOM 776 C CA . ALA A 1 96 ? -4.258 -6.891 6.457 1 97.75 96 ALA A CA 1
ATOM 777 C C . ALA A 1 96 ? -4.047 -7.652 5.152 1 97.75 96 ALA A C 1
ATOM 779 O O . ALA A 1 96 ? -3.668 -8.828 5.164 1 97.75 96 ALA A O 1
ATOM 780 N N . GLN A 1 97 ? -4.277 -6.957 4.129 1 97.25 97 GLN A N 1
ATOM 781 C CA . GLN A 1 97 ? -4.082 -7.59 2.828 1 97.25 97 GLN A CA 1
ATOM 782 C C . GLN A 1 97 ? -2.609 -7.93 2.6 1 97.25 97 GLN A C 1
ATOM 784 O O . GLN A 1 97 ? -2.289 -9 2.08 1 97.25 97 GLN A O 1
ATOM 789 N N . ILE A 1 98 ? -1.803 -7.07 2.959 1 98.12 98 ILE A N 1
ATOM 790 C CA . ILE A 1 98 ? -0.369 -7.293 2.809 1 98.12 98 ILE A CA 1
ATOM 791 C C . ILE A 1 98 ? 0.059 -8.492 3.654 1 98.12 98 ILE A C 1
ATOM 793 O O . ILE A 1 98 ? 0.842 -9.328 3.203 1 98.12 98 ILE A O 1
ATOM 797 N N . GLU A 1 99 ? -0.455 -8.57 4.816 1 97.81 99 GLU A N 1
ATOM 798 C CA . GLU A 1 99 ? -0.101 -9.672 5.707 1 97.81 99 GLU A CA 1
ATOM 799 C C . GLU A 1 99 ? -0.528 -11.016 5.117 1 97.81 99 GLU A C 1
ATOM 801 O O . GLU A 1 99 ? 0.209 -12 5.203 1 97.81 99 GLU A O 1
ATOM 806 N N . LEU A 1 100 ? -1.676 -11.031 4.562 1 97 100 LEU A N 1
ATOM 807 C CA . LEU A 1 100 ? -2.137 -12.242 3.898 1 97 100 LEU A CA 1
ATOM 808 C C . LEU A 1 100 ? -1.202 -12.625 2.756 1 97 100 LEU A C 1
ATOM 810 O O . LEU A 1 100 ? -0.822 -13.789 2.625 1 97 100 LEU A O 1
ATOM 814 N N . ALA A 1 101 ? -0.823 -11.695 2.01 1 97.38 101 ALA A N 1
ATOM 815 C CA . ALA A 1 101 ? 0.061 -11.938 0.872 1 97.38 101 ALA A CA 1
ATOM 816 C C . ALA A 1 101 ? 1.441 -12.391 1.337 1 97.38 101 ALA A C 1
ATOM 818 O O . ALA A 1 101 ? 2.016 -13.32 0.777 1 97.38 101 ALA A O 1
ATOM 819 N N . VAL A 1 102 ? 1.913 -11.75 2.334 1 98 102 VAL A N 1
ATOM 820 C CA . VAL A 1 102 ? 3.229 -12.094 2.867 1 98 102 VAL A CA 1
ATOM 821 C C . VAL A 1 102 ? 3.221 -13.531 3.375 1 98 102 VAL A C 1
ATOM 823 O O . VAL A 1 102 ? 4.164 -14.289 3.135 1 98 102 VAL A O 1
ATOM 826 N N . ASN A 1 103 ? 2.186 -13.922 4.02 1 97.31 103 ASN A N 1
ATOM 827 C CA . ASN A 1 103 ? 2.072 -15.297 4.504 1 97.31 103 ASN A CA 1
ATOM 828 C C . ASN A 1 103 ? 2.062 -16.297 3.354 1 97.31 103 ASN A C 1
ATOM 830 O O . ASN A 1 103 ? 2.723 -17.328 3.424 1 97.31 103 ASN A O 1
ATOM 834 N N . ARG A 1 104 ? 1.365 -15.953 2.371 1 96.06 104 ARG A N 1
ATOM 835 C CA . ARG A 1 104 ? 1.321 -16.812 1.192 1 96.06 104 ARG A CA 1
ATOM 836 C C . ARG A 1 104 ? 2.689 -16.891 0.522 1 96.06 104 ARG A C 1
ATOM 838 O O . ARG A 1 104 ? 3.141 -17.984 0.148 1 96.06 104 ARG A O 1
ATOM 845 N N . LEU A 1 105 ? 3.322 -15.82 0.418 1 97.56 105 LEU A N 1
ATOM 846 C CA . LEU A 1 105 ? 4.648 -15.781 -0.19 1 97.56 105 LEU A CA 1
ATOM 847 C C . LEU A 1 105 ? 5.652 -16.578 0.637 1 97.56 105 LEU A C 1
ATOM 849 O O . LEU A 1 105 ? 6.484 -17.297 0.083 1 97.56 105 LEU A O 1
ATOM 853 N N . ASN A 1 106 ? 5.52 -16.453 1.929 1 97.56 106 ASN A N 1
ATOM 854 C CA . ASN A 1 106 ? 6.414 -17.219 2.799 1 97.56 106 ASN A CA 1
ATOM 855 C C . ASN A 1 106 ? 6.27 -18.719 2.576 1 97.56 106 ASN A C 1
ATOM 857 O O . ASN A 1 106 ? 7.266 -19.453 2.551 1 97.56 106 ASN A O 1
ATOM 861 N N . HIS A 1 107 ? 5.113 -19.047 2.447 1 95.75 107 HIS A N 1
ATOM 862 C CA . HIS A 1 107 ? 4.871 -20.469 2.178 1 95.75 107 HIS A CA 1
ATOM 863 C C . HIS A 1 107 ? 5.5 -20.891 0.854 1 95.75 107 HIS A C 1
ATOM 865 O O . HIS A 1 107 ? 6.238 -21.875 0.802 1 95.75 107 HIS A O 1
ATOM 871 N N . LYS A 1 108 ? 5.312 -20.188 -0.172 1 96.06 108 LYS A N 1
ATOM 872 C CA . LYS A 1 108 ? 5.855 -20.531 -1.485 1 96.06 108 LYS A CA 1
ATOM 873 C C . LYS A 1 108 ? 7.379 -20.484 -1.474 1 96.06 108 LYS A C 1
ATOM 875 O O . LYS A 1 108 ? 8.031 -21.375 -2.039 1 96.06 108 LYS A O 1
ATOM 880 N N . ILE A 1 109 ? 7.852 -19.5 -0.851 1 97.56 109 ILE A N 1
ATOM 881 C CA . ILE A 1 109 ? 9.297 -19.328 -0.771 1 97.56 109 ILE A CA 1
ATOM 882 C C . ILE A 1 109 ? 9.922 -20.531 -0.064 1 97.56 109 ILE A C 1
ATOM 884 O O . ILE A 1 109 ? 10.938 -21.062 -0.51 1 97.56 109 ILE A O 1
ATOM 888 N N . SER A 1 110 ? 9.273 -20.953 0.978 1 96.88 110 SER A N 1
ATOM 889 C CA . SER A 1 110 ? 9.781 -22.125 1.701 1 96.88 110 SER A CA 1
ATOM 890 C C . SER A 1 110 ? 9.805 -23.359 0.812 1 96.88 110 SER A C 1
ATOM 892 O O . SER A 1 110 ? 10.758 -24.125 0.844 1 96.88 110 SER A O 1
ATOM 894 N N . LYS A 1 111 ? 8.82 -23.531 0.037 1 96.25 111 LYS A N 1
ATOM 895 C CA . LYS A 1 111 ? 8.75 -24.672 -0.872 1 96.25 111 LYS A CA 1
ATOM 896 C C . LYS A 1 111 ? 9.82 -24.578 -1.955 1 96.25 111 LYS A C 1
ATOM 898 O O . LYS A 1 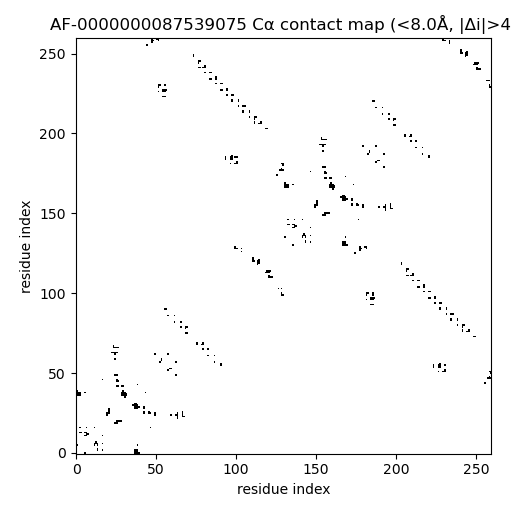111 ? 10.438 -25.594 -2.311 1 96.25 111 LYS A O 1
ATOM 903 N N . TYR A 1 112 ? 10.055 -23.406 -2.402 1 97.19 112 TYR A N 1
ATOM 904 C CA . TYR A 1 112 ? 11.086 -23.234 -3.42 1 97.19 112 TYR A CA 1
ATOM 905 C C . TYR A 1 112 ? 12.469 -23.453 -2.83 1 97.19 112 TYR A C 1
ATOM 907 O O . TYR A 1 112 ? 13.367 -23.969 -3.504 1 97.19 112 TYR A O 1
ATOM 915 N N . GLN A 1 113 ? 12.617 -22.984 -1.657 1 97.62 113 GLN A N 1
ATOM 916 C CA . GLN A 1 113 ? 13.891 -23.234 -0.993 1 97.62 113 GLN A CA 1
ATOM 917 C C . GLN A 1 113 ? 14.18 -24.734 -0.905 1 97.62 113 GLN A C 1
ATOM 919 O O . GLN A 1 113 ? 15.305 -25.156 -1.163 1 97.62 113 GLN A O 1
ATOM 924 N N . GLU A 1 114 ? 13.195 -25.5 -0.584 1 96.44 114 GLU A N 1
ATOM 925 C CA . GLU A 1 114 ? 13.328 -26.953 -0.547 1 96.44 114 GLU A CA 1
ATOM 926 C C . GLU A 1 114 ? 13.578 -27.516 -1.942 1 96.44 114 GLU A C 1
ATOM 928 O O . GLU A 1 114 ? 14.414 -28.406 -2.117 1 96.44 114 GLU A O 1
ATOM 933 N N . ALA A 1 115 ? 12.961 -27 -2.875 1 96.75 115 ALA A N 1
ATOM 934 C CA . ALA A 1 115 ? 13.062 -27.484 -4.246 1 96.75 115 ALA A CA 1
ATOM 935 C C . ALA A 1 115 ? 14.453 -27.219 -4.82 1 96.75 115 ALA A C 1
ATOM 937 O O . ALA A 1 115 ? 14.992 -28.031 -5.57 1 96.75 115 ALA A O 1
ATOM 938 N N . VAL A 1 116 ? 14.938 -26.078 -4.531 1 97.19 116 VAL A N 1
ATOM 939 C CA . VAL A 1 116 ? 16.281 -25.734 -5.008 1 97.19 116 VAL A CA 1
ATOM 940 C C . VAL A 1 116 ? 17.297 -26.75 -4.477 1 97.19 116 VAL A C 1
ATOM 942 O O . VAL A 1 116 ? 18.219 -27.141 -5.188 1 97.19 116 VAL A O 1
ATOM 945 N N . LYS A 1 117 ? 17.031 -27.281 -3.352 1 96.5 117 LYS A N 1
ATOM 946 C CA . LYS A 1 117 ? 17.938 -28.219 -2.719 1 96.5 117 LYS A CA 1
ATOM 947 C C . LYS A 1 117 ? 17.703 -29.641 -3.234 1 96.5 117 LYS A C 1
ATOM 949 O O . LYS A 1 117 ? 18.656 -30.391 -3.459 1 96.5 117 LYS A O 1
ATOM 954 N N . THR A 1 118 ? 16.484 -29.984 -3.449 1 95.56 118 THR A N 1
ATOM 955 C CA . THR A 1 118 ? 16.141 -31.375 -3.693 1 95.56 118 THR A CA 1
ATOM 956 C C . THR A 1 118 ? 15.875 -31.625 -5.176 1 95.56 118 THR A C 1
ATOM 958 O O . THR A 1 118 ? 15.875 -32.75 -5.637 1 95.56 118 THR A O 1
ATOM 961 N N . GLY A 1 119 ? 15.555 -30.547 -5.875 1 94.69 119 GLY A N 1
ATOM 962 C CA . GLY A 1 119 ? 15.195 -30.656 -7.277 1 94.69 119 GLY A CA 1
ATOM 963 C C . GLY A 1 119 ? 13.75 -31.062 -7.5 1 94.69 119 GLY A C 1
ATOM 964 O O . GLY A 1 119 ? 13.352 -31.391 -8.625 1 94.69 119 GLY A O 1
ATOM 965 N N . VAL A 1 120 ? 13.008 -31.062 -6.328 1 93.31 120 VAL A N 1
ATOM 966 C CA . VAL A 1 120 ? 11.609 -31.484 -6.426 1 93.31 120 VAL A CA 1
ATOM 967 C C . VAL A 1 120 ? 10.711 -30.484 -5.719 1 93.31 120 VAL A C 1
ATOM 969 O O . VAL A 1 120 ? 10.969 -30.109 -4.574 1 93.31 120 VAL A O 1
ATOM 972 N N . LEU A 1 121 ? 9.688 -30.062 -6.438 1 92 121 LEU A N 1
ATOM 973 C CA . LEU A 1 121 ? 8.711 -29.141 -5.852 1 92 121 LEU A CA 1
ATOM 974 C C . LEU A 1 121 ? 7.492 -29.906 -5.352 1 92 121 LEU A C 1
ATOM 976 O O . LEU A 1 121 ? 6.836 -30.609 -6.117 1 92 121 LEU A O 1
ATOM 980 N N . ASN A 1 122 ? 7.086 -29.75 -4.078 1 86.31 122 ASN A N 1
ATOM 981 C CA . ASN A 1 122 ? 5.934 -30.375 -3.449 1 86.31 122 ASN A CA 1
ATOM 982 C C . ASN A 1 122 ? 5.027 -29.344 -2.775 1 86.31 122 ASN A C 1
ATOM 984 O O . ASN A 1 122 ? 5.418 -28.719 -1.788 1 86.31 122 ASN A O 1
ATOM 988 N N . TRP A 1 123 ? 3.916 -29.203 -3.545 1 79.31 123 TRP A N 1
ATOM 989 C CA . TRP A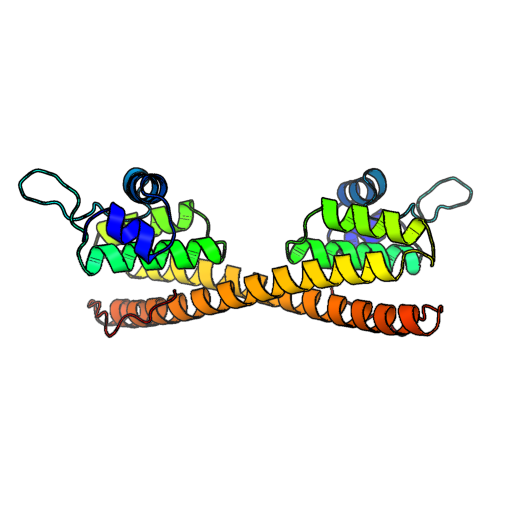 1 123 ? 2.967 -28.266 -2.953 1 79.31 123 TRP A CA 1
ATOM 990 C C . TRP A 1 123 ? 2.102 -28.953 -1.906 1 79.31 123 TRP A C 1
ATOM 992 O O . TRP A 1 123 ? 1.541 -30.031 -2.16 1 79.31 123 TRP A O 1
ATOM 1002 N N . GLU A 1 124 ? 2.408 -28.984 -0.706 1 65.81 124 GLU A N 1
ATOM 1003 C CA . GLU A 1 124 ? 1.438 -29.484 0.261 1 65.81 124 GLU A CA 1
ATOM 1004 C C . GLU A 1 124 ? 0.178 -28.625 0.278 1 65.81 124 GLU A C 1
ATOM 1006 O O . GLU A 1 124 ? 0.103 -27.609 -0.42 1 65.81 124 GLU A O 1
ATOM 1011 N N . GLU A 1 125 ? -0.688 -28.516 1.25 1 57.72 125 GLU A N 1
ATOM 1012 C CA . GLU A 1 125 ? -2.014 -27.938 1.434 1 57.72 125 GLU A CA 1
ATOM 1013 C C . GLU A 1 125 ? -1.975 -26.406 1.308 1 57.72 125 GLU A C 1
ATOM 1015 O O . GLU A 1 125 ? -1.084 -25.766 1.858 1 57.72 125 GLU A O 1
ATOM 1020 N N . ASN A 1 126 ? -2.438 -25.938 0.201 1 56.59 126 ASN A N 1
ATOM 1021 C CA . ASN A 1 126 ? -2.461 -24.547 -0.25 1 56.59 126 ASN A CA 1
ATOM 1022 C C . ASN A 1 126 ? -3.184 -23.641 0.748 1 56.59 126 ASN A C 1
ATOM 1024 O O . ASN A 1 126 ? -4.266 -23.984 1.227 1 56.59 126 ASN A O 1
ATOM 1028 N N . SER A 1 127 ? -2.412 -22.891 1.477 1 58.84 127 SER A N 1
ATOM 1029 C CA . SER A 1 127 ? -3.064 -21.922 2.359 1 58.84 127 SER A CA 1
ATOM 1030 C C . SER A 1 127 ? -3.811 -20.859 1.562 1 58.84 127 SER A C 1
ATOM 1032 O O . SER A 1 127 ? -3.258 -20.281 0.626 1 58.84 127 SER A O 1
ATOM 1034 N N . SER A 1 128 ? -5.16 -20.875 1.695 1 65 128 SER A N 1
ATOM 1035 C CA . SER A 1 128 ? -6.062 -19.906 1.076 1 65 128 SER A CA 1
ATOM 1036 C C . SER A 1 128 ? -5.73 -18.484 1.511 1 65 128 SER A C 1
ATOM 1038 O O . SER A 1 128 ? -5.41 -18.25 2.676 1 65 128 SER A O 1
ATOM 1040 N N . CYS A 1 129 ? -5.383 -17.656 0.627 1 68.06 129 CYS A N 1
ATOM 1041 C CA . CYS A 1 129 ? -5.094 -16.266 0.954 1 68.06 129 CYS A CA 1
ATOM 1042 C C . CYS A 1 129 ? -6.301 -15.375 0.682 1 68.06 129 CYS A C 1
ATOM 1044 O O . CYS A 1 129 ? -6.176 -14.148 0.603 1 68.06 129 CYS A O 1
ATOM 1046 N N . ILE A 1 130 ? -7.453 -16.016 0.456 1 67.31 130 ILE A N 1
ATOM 1047 C CA . ILE A 1 130 ? -8.602 -15.148 0.23 1 67.31 130 ILE A CA 1
ATOM 1048 C C . ILE A 1 130 ? -9.641 -15.375 1.328 1 67.31 130 ILE A C 1
ATOM 1050 O O . ILE A 1 130 ? -9.719 -16.453 1.906 1 67.31 130 ILE A O 1
ATOM 1054 N N . MET B 1 1 ? -15.438 -25.75 -12.883 1 95.56 1 MET B N 1
ATOM 1055 C CA . MET B 1 1 ? -16.234 -24.578 -12.57 1 95.56 1 MET B CA 1
ATOM 1056 C C . MET B 1 1 ? -16.25 -23.609 -13.75 1 95.56 1 MET B C 1
ATOM 1058 O O . MET B 1 1 ? -15.234 -23.391 -14.406 1 95.56 1 MET B O 1
ATOM 1062 N N . THR B 1 2 ? -17.375 -22.984 -13.969 1 97.12 2 THR B N 1
ATOM 1063 C CA . THR B 1 2 ? -17.5 -22.047 -15.078 1 97.12 2 THR B CA 1
ATOM 1064 C C . THR B 1 2 ? -16.953 -20.672 -14.672 1 97.12 2 THR B C 1
ATOM 1066 O O . THR B 1 2 ? -16.766 -20.406 -13.492 1 97.12 2 THR B O 1
ATOM 1069 N N . ILE B 1 3 ? -16.766 -19.875 -15.734 1 98 3 ILE B N 1
ATOM 1070 C CA . ILE B 1 3 ? -16.234 -18.547 -15.477 1 98 3 ILE B CA 1
ATOM 1071 C C . ILE B 1 3 ? -17.219 -17.734 -14.648 1 98 3 ILE B C 1
ATOM 1073 O O . ILE B 1 3 ? -16.828 -16.906 -13.812 1 98 3 ILE B O 1
ATOM 1077 N N . LYS B 1 4 ? -18.484 -17.938 -14.867 1 97.75 4 LYS B N 1
ATOM 1078 C CA . LYS B 1 4 ? -19.516 -17.266 -14.094 1 97.75 4 LYS B CA 1
ATOM 1079 C C . LYS B 1 4 ? -19.453 -17.656 -12.617 1 97.75 4 LYS B C 1
ATOM 1081 O O . LYS B 1 4 ? -19.531 -16.812 -11.734 1 97.75 4 LYS B O 1
ATOM 1086 N N . GLU B 1 5 ? -19.297 -18.844 -12.398 1 98.06 5 GLU B N 1
ATOM 1087 C CA . GLU B 1 5 ? -19.219 -19.344 -11.023 1 98.06 5 GLU B CA 1
ATOM 1088 C C . GLU B 1 5 ? -17.969 -18.812 -10.32 1 98.06 5 GLU B C 1
ATOM 1090 O O . GLU B 1 5 ? -18.031 -18.422 -9.156 1 98.06 5 GLU B O 1
ATOM 1095 N N . VAL B 1 6 ? -16.906 -18.844 -11.023 1 97.94 6 VAL B N 1
ATOM 1096 C CA . VAL B 1 6 ? -15.664 -18.344 -10.461 1 97.94 6 VAL B CA 1
ATOM 1097 C C . VAL B 1 6 ? -15.805 -16.844 -10.164 1 97.94 6 VAL B C 1
ATOM 1099 O O . VAL B 1 6 ? -15.383 -16.375 -9.102 1 97.94 6 VAL B O 1
ATOM 1102 N N . SER B 1 7 ? -16.344 -16.125 -11.062 1 98.06 7 SER B N 1
ATOM 1103 C CA . SER B 1 7 ? -16.594 -14.695 -10.891 1 98.06 7 SER B CA 1
ATOM 1104 C C . SER B 1 7 ? -17.391 -14.422 -9.617 1 98.06 7 SER B C 1
ATOM 1106 O O . SER B 1 7 ? -17 -13.57 -8.812 1 98.06 7 SER B O 1
ATOM 1108 N N . GLU B 1 8 ? -18.375 -15.148 -9.398 1 97.5 8 GLU B N 1
ATOM 1109 C CA . GLU B 1 8 ? -19.25 -14.977 -8.234 1 97.5 8 GLU B CA 1
ATOM 1110 C C . GLU B 1 8 ? -18.547 -15.414 -6.953 1 97.5 8 GLU B C 1
ATOM 1112 O O . GLU B 1 8 ? -18.672 -14.758 -5.914 1 97.5 8 GLU B O 1
ATOM 1117 N N . THR B 1 9 ? -17.859 -16.422 -7.094 1 96.12 9 THR B N 1
ATOM 1118 C CA . THR B 1 9 ? -17.188 -17 -5.934 1 96.12 9 THR B CA 1
ATOM 1119 C C . THR B 1 9 ? -16.156 -16.016 -5.379 1 96.12 9 THR B C 1
ATOM 1121 O O . THR B 1 9 ? -16.062 -15.836 -4.16 1 96.12 9 THR B O 1
ATOM 1124 N N . TYR B 1 10 ? -15.43 -15.312 -6.238 1 95.88 10 TYR B N 1
ATOM 1125 C CA . TYR B 1 10 ? -14.305 -14.5 -5.785 1 95.88 10 TYR B CA 1
ATOM 1126 C C . TYR B 1 10 ? -14.625 -13.016 -5.895 1 95.88 10 TYR B C 1
ATOM 1128 O O . TYR B 1 10 ? -13.805 -12.164 -5.527 1 95.88 10 TYR B O 1
ATOM 1136 N N . GLY B 1 11 ? -15.797 -12.727 -6.418 1 96.19 11 GLY B N 1
ATOM 1137 C CA . GLY B 1 11 ? -16.203 -11.336 -6.508 1 96.19 11 GLY B CA 1
ATOM 1138 C C . GLY B 1 11 ? -15.398 -10.539 -7.52 1 96.19 11 GLY B C 1
ATOM 1139 O O . GLY B 1 11 ? -15.039 -9.383 -7.266 1 96.19 11 GLY B O 1
ATOM 1140 N N . ILE B 1 12 ? -15.039 -11.211 -8.57 1 96.56 12 ILE B N 1
ATOM 1141 C CA . ILE B 1 12 ? -14.32 -10.555 -9.656 1 96.56 12 ILE B CA 1
ATOM 1142 C C . ILE B 1 12 ? -15.055 -10.789 -10.977 1 96.56 12 ILE B C 1
ATOM 1144 O O . ILE B 1 12 ? -15.695 -11.828 -11.156 1 96.56 12 ILE B O 1
ATOM 1148 N N . SER B 1 13 ? -14.922 -9.891 -11.883 1 98.12 13 SER B N 1
ATOM 1149 C CA . SER B 1 13 ? -15.695 -10 -13.117 1 98.12 13 SER B CA 1
ATOM 1150 C C . SER B 1 13 ? -15.125 -11.078 -14.031 1 98.12 13 SER B C 1
ATOM 1152 O O . SER B 1 13 ? -13.93 -11.367 -13.992 1 98.12 13 SER B O 1
ATOM 1154 N N . ALA B 1 14 ? -15.992 -11.539 -14.844 1 98.19 14 ALA B N 1
ATOM 1155 C CA . ALA B 1 14 ? -15.555 -12.484 -15.867 1 98.19 14 ALA B CA 1
ATOM 1156 C C . ALA B 1 14 ? -14.5 -11.852 -16.781 1 98.19 14 ALA B C 1
ATOM 1158 O O . ALA B 1 14 ? -13.547 -12.516 -17.188 1 98.19 14 ALA B O 1
ATOM 1159 N N . ASP B 1 15 ? -14.664 -10.633 -17.031 1 98.25 15 ASP B N 1
ATOM 1160 C CA . ASP B 1 15 ? -13.711 -9.914 -17.875 1 98.25 15 ASP B CA 1
ATOM 1161 C C . ASP B 1 15 ? -12.328 -9.875 -17.219 1 98.25 15 ASP B C 1
ATOM 1163 O O . ASP B 1 15 ? -11.312 -10.031 -17.906 1 98.25 15 ASP B O 1
ATOM 1167 N N . THR B 1 16 ? -12.297 -9.719 -15.961 1 98 16 THR B N 1
ATOM 1168 C CA . THR B 1 16 ? -11.023 -9.695 -15.242 1 98 16 THR B CA 1
ATOM 1169 C C . THR B 1 16 ? -10.359 -11.07 -15.289 1 98 16 THR B C 1
ATOM 1171 O O . THR B 1 16 ? -9.148 -11.164 -15.484 1 98 16 THR B O 1
ATOM 1174 N N . LEU B 1 17 ? -11.188 -12 -15.164 1 98.5 17 LEU B N 1
ATOM 1175 C CA . LEU B 1 17 ? -10.664 -13.359 -15.258 1 98.5 17 LEU B CA 1
ATOM 1176 C C . LEU B 1 17 ? -10.062 -13.609 -16.641 1 98.5 17 LEU B C 1
ATOM 1178 O O . LEU B 1 17 ? -8.977 -14.18 -16.75 1 98.5 17 LEU B O 1
ATOM 1182 N N . ARG B 1 18 ? -10.719 -13.219 -17.688 1 98.06 18 ARG B N 1
ATOM 1183 C CA . ARG B 1 18 ? -10.203 -13.352 -19.047 1 98.06 18 ARG B CA 1
ATOM 1184 C C . ARG B 1 18 ? -8.938 -12.531 -19.234 1 98.06 18 ARG B C 1
ATOM 1186 O O . ARG B 1 18 ? -7.992 -12.977 -19.891 1 98.06 18 ARG B O 1
ATOM 1193 N N . TYR B 1 19 ? -8.969 -11.414 -18.625 1 98.44 19 TYR B N 1
ATOM 1194 C CA . TYR B 1 19 ? -7.816 -10.523 -18.688 1 98.44 19 TYR B CA 1
ATOM 1195 C C . TYR B 1 19 ? -6.59 -11.18 -18.062 1 98.44 19 TYR B C 1
ATOM 1197 O O . TYR B 1 19 ? -5.504 -11.164 -18.641 1 98.44 19 TYR B O 1
ATOM 1205 N N . TYR B 1 20 ? -6.75 -11.781 -16.938 1 98.31 20 TYR B N 1
ATOM 1206 C CA . TYR B 1 20 ? -5.66 -12.445 -16.234 1 98.31 20 TYR B CA 1
ATOM 1207 C C . TYR B 1 20 ? -5.012 -13.508 -17.125 1 98.31 20 TYR B C 1
ATOM 1209 O O . TYR B 1 20 ? -3.787 -13.633 -17.156 1 98.31 20 TYR B O 1
ATOM 1217 N N . GLU B 1 21 ? -5.867 -14.242 -17.719 1 98.38 21 GLU B N 1
ATOM 1218 C CA . GLU B 1 21 ? -5.371 -15.297 -18.594 1 98.38 21 GLU B CA 1
ATOM 1219 C C . GLU B 1 21 ? -4.707 -14.719 -19.844 1 98.38 21 GLU B C 1
ATOM 1221 O O . GLU B 1 21 ? -3.621 -15.156 -20.234 1 98.38 21 GLU B O 1
ATOM 1226 N N . ARG B 1 22 ? -5.301 -13.758 -20.375 1 98.25 22 ARG B N 1
ATOM 1227 C CA . ARG B 1 22 ? -4.863 -13.18 -21.641 1 98.25 22 ARG B CA 1
ATOM 1228 C C . ARG B 1 22 ? -3.459 -12.586 -21.516 1 98.25 22 ARG B C 1
ATOM 1230 O O . ARG B 1 22 ? -2.619 -12.781 -22.391 1 98.25 22 ARG B O 1
A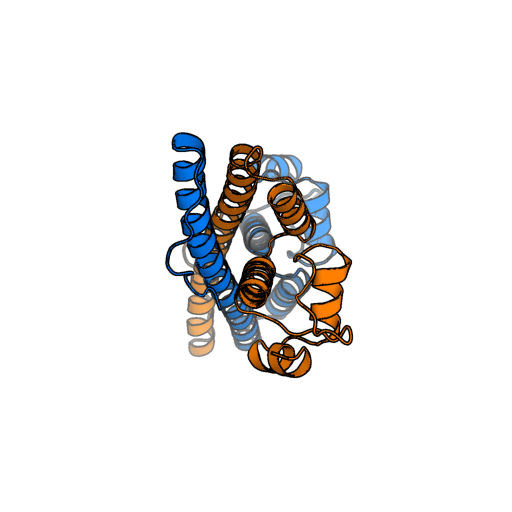TOM 1237 N N . ILE B 1 23 ? -3.197 -11.969 -20.484 1 98.31 23 ILE B N 1
ATOM 1238 C CA . ILE B 1 23 ? -1.936 -11.242 -20.406 1 98.31 23 ILE B CA 1
ATOM 1239 C C . ILE B 1 23 ? -0.879 -12.117 -19.734 1 98.31 23 ILE B C 1
ATOM 1241 O O . ILE B 1 23 ? 0.269 -11.703 -19.562 1 98.31 23 ILE B O 1
ATOM 1245 N N . GLY B 1 24 ? -1.284 -13.266 -19.156 1 98.5 24 GLY B N 1
ATOM 1246 C CA . GLY B 1 24 ? -0.319 -14.219 -18.641 1 98.5 24 GLY B CA 1
ATOM 1247 C C . GLY B 1 24 ? -0.131 -14.125 -17.141 1 98.5 24 GLY B C 1
ATOM 1248 O O . GLY B 1 24 ? 0.889 -14.57 -16.609 1 98.5 24 GLY B O 1
ATOM 1249 N N . MET B 1 25 ? -1.071 -13.57 -16.5 1 98.38 25 MET B N 1
ATOM 1250 C CA . MET B 1 25 ? -1.005 -13.516 -15.047 1 98.38 25 MET B CA 1
ATOM 1251 C C . MET B 1 25 ? -1.394 -14.859 -14.438 1 98.38 25 MET B C 1
ATOM 1253 O O . MET B 1 25 ? -1.14 -15.102 -13.258 1 98.38 25 MET B O 1
ATOM 1257 N N . ILE B 1 26 ? -2.094 -15.602 -15.156 1 98.31 26 ILE B N 1
ATOM 1258 C CA . ILE B 1 26 ? -2.342 -17.016 -14.852 1 98.31 26 ILE B CA 1
ATOM 1259 C C . ILE B 1 26 ? -2.104 -17.859 -16.109 1 98.31 26 ILE B C 1
ATOM 1261 O O . ILE B 1 26 ? -2.158 -17.344 -17.234 1 98.31 26 ILE B O 1
ATOM 1265 N N . PRO B 1 27 ? -1.801 -19.125 -15.914 1 98.06 27 PRO B N 1
ATOM 1266 C CA . PRO B 1 27 ? -1.688 -20 -17.094 1 98.06 27 PRO B CA 1
ATOM 1267 C C . PRO B 1 27 ? -3.016 -20.172 -17.828 1 98.06 27 PRO B C 1
ATOM 1269 O O . PRO B 1 27 ? -4.066 -19.781 -17.312 1 98.06 27 PRO B O 1
ATOM 1272 N N . GLU B 1 28 ? -2.885 -20.75 -18.984 1 97.69 28 GLU B N 1
ATOM 1273 C CA . GLU B 1 28 ? -4.117 -21.078 -19.688 1 97.69 28 GLU B CA 1
ATOM 1274 C C . GLU B 1 28 ? -5.035 -21.938 -18.828 1 97.69 28 GLU B C 1
ATOM 1276 O O . GLU B 1 28 ? -4.594 -22.922 -18.219 1 97.69 28 GLU B O 1
ATOM 1281 N N . VAL B 1 29 ? -6.27 -21.562 -18.875 1 98.25 29 VAL B N 1
ATOM 1282 C CA . VAL B 1 29 ? -7.242 -22.25 -18.031 1 98.25 29 VAL B CA 1
ATOM 1283 C C . VAL B 1 29 ? -7.734 -23.516 -18.734 1 98.25 29 VAL B C 1
ATOM 1285 O O . VAL B 1 29 ? -7.84 -23.547 -19.969 1 98.25 29 VAL B O 1
ATOM 1288 N N . THR B 1 30 ? -8.07 -24.547 -17.891 1 98.19 30 THR B N 1
ATOM 1289 C CA . THR B 1 30 ? -8.633 -25.781 -18.406 1 98.19 30 THR B CA 1
ATOM 1290 C C . THR B 1 30 ? -9.938 -25.5 -19.156 1 98.19 30 THR B C 1
ATOM 1292 O O . THR B 1 30 ? -10.711 -24.625 -18.766 1 98.19 30 THR B O 1
ATOM 1295 N N . ARG B 1 31 ? -10.18 -26.266 -20.156 1 97.75 31 ARG B N 1
ATOM 1296 C CA . ARG B 1 31 ? -11.375 -26.094 -20.969 1 97.75 31 ARG B CA 1
ATOM 1297 C C . ARG B 1 31 ? -12.07 -27.438 -21.219 1 97.75 31 ARG B C 1
ATOM 1299 O O . ARG B 1 31 ? -11.43 -28.484 -21.203 1 97.75 31 ARG B O 1
ATOM 1306 N N . THR B 1 32 ? -13.32 -27.359 -21.5 1 97.44 32 THR B N 1
ATOM 1307 C CA . THR B 1 32 ? -14.055 -28.531 -21.938 1 97.44 32 THR B CA 1
ATOM 1308 C C . THR B 1 32 ? -13.664 -28.922 -23.359 1 97.44 32 THR B C 1
ATOM 1310 O O . THR B 1 32 ? -12.938 -28.172 -24.031 1 97.44 32 THR B O 1
ATOM 1313 N N . THR B 1 33 ? -14.125 -30.094 -23.703 1 96.94 33 THR B N 1
ATOM 1314 C CA . THR B 1 33 ? -13.852 -30.547 -25.062 1 96.94 33 THR B CA 1
ATOM 1315 C C . THR B 1 33 ? -14.391 -29.562 -26.094 1 96.94 33 THR B C 1
ATOM 1317 O O . THR B 1 33 ? -13.891 -29.484 -27.203 1 96.94 33 THR B O 1
ATOM 1320 N N . GLY B 1 34 ? -15.336 -28.781 -25.703 1 95.88 34 GLY B N 1
ATOM 1321 C CA . GLY B 1 34 ? -15.938 -27.797 -26.594 1 95.88 34 GLY B CA 1
ATOM 1322 C C . GLY B 1 34 ? -15.227 -26.453 -26.562 1 95.88 34 GLY B C 1
ATOM 1323 O O . GLY B 1 34 ? -15.664 -25.5 -27.203 1 95.88 34 GLY B O 1
ATOM 1324 N N . GLY B 1 35 ? -14.336 -26.344 -25.75 1 96.25 35 GLY B N 1
ATOM 1325 C CA . GLY B 1 35 ? -13.523 -25.141 -25.719 1 96.25 35 GLY B CA 1
ATOM 1326 C C . GLY B 1 35 ? -13.977 -24.141 -24.672 1 96.25 35 GLY B C 1
ATOM 1327 O O . GLY B 1 35 ? -13.5 -23 -24.641 1 96.25 35 GLY B O 1
ATOM 1328 N N . ILE B 1 36 ? -14.875 -24.594 -23.734 1 96.12 36 ILE B N 1
ATOM 1329 C CA . ILE B 1 36 ? -15.414 -23.703 -22.719 1 96.12 36 ILE B CA 1
ATOM 1330 C C . ILE B 1 36 ? -14.57 -23.812 -21.453 1 96.12 36 ILE B C 1
ATOM 1332 O O . ILE B 1 36 ? -14.219 -24.922 -21.016 1 96.12 36 ILE B O 1
ATOM 1336 N N . ARG B 1 37 ? -14.32 -22.625 -21 1 97.69 37 ARG B N 1
ATOM 1337 C CA . ARG B 1 37 ? -13.523 -22.625 -19.766 1 97.69 37 ARG B CA 1
ATOM 1338 C C . ARG B 1 37 ? -14.203 -23.469 -18.688 1 97.69 37 ARG B C 1
ATOM 1340 O O . ARG B 1 37 ? -15.398 -23.328 -18.438 1 97.69 37 ARG B O 1
ATOM 1347 N N . ASP B 1 38 ? -13.43 -24.312 -18.094 1 98.25 38 ASP B N 1
ATOM 1348 C CA . ASP B 1 38 ? -13.828 -25.188 -16.984 1 98.25 38 ASP B CA 1
ATOM 1349 C C . ASP B 1 38 ? -12.742 -25.25 -15.922 1 98.25 38 ASP B C 1
ATOM 1351 O O . ASP B 1 38 ? -11.898 -26.156 -15.938 1 98.25 38 ASP B O 1
ATOM 1355 N N . TYR B 1 39 ? -12.82 -24.328 -15.008 1 98.31 39 TYR B N 1
ATOM 1356 C CA . TYR B 1 39 ? -11.766 -24.141 -14.023 1 98.31 39 TYR B CA 1
ATOM 1357 C C . TYR B 1 39 ? -11.656 -25.359 -13.117 1 98.31 39 TYR B C 1
ATOM 1359 O O . TYR B 1 39 ? -12.617 -25.734 -12.453 1 98.31 39 TYR B O 1
ATOM 1367 N N . GLN B 1 40 ? -10.461 -25.812 -13.078 1 97.06 40 GLN B N 1
ATOM 1368 C CA . GLN B 1 40 ? -10.133 -26.906 -12.164 1 97.06 40 GLN B CA 1
ATOM 1369 C C . GLN B 1 40 ? -9.414 -26.375 -10.922 1 97.06 40 GLN B C 1
ATOM 1371 O O . GLN B 1 40 ? -9.125 -25.188 -10.828 1 97.06 40 GLN B O 1
ATOM 1376 N N . GLU B 1 41 ? -9.141 -27.234 -10.008 1 94.25 41 GLU B N 1
ATOM 1377 C CA . GLU B 1 41 ? -8.531 -26.844 -8.742 1 94.25 41 GLU B CA 1
ATOM 1378 C C . GLU B 1 41 ? -7.234 -26.078 -8.961 1 94.25 41 GLU B C 1
ATOM 1380 O O . GLU B 1 41 ? -6.988 -25.062 -8.297 1 94.25 41 GLU B O 1
ATOM 1385 N N . SER B 1 42 ? -6.512 -26.5 -9.859 1 93.69 42 SER B N 1
ATOM 1386 C CA . SER B 1 42 ? -5.242 -25.844 -10.141 1 93.69 42 SER B CA 1
ATOM 1387 C C . SER B 1 42 ? -5.461 -24.438 -10.688 1 93.69 42 SER B C 1
ATOM 1389 O O . SER B 1 42 ? -4.727 -23.516 -10.336 1 93.69 42 SER B O 1
ATOM 1391 N N . ASP B 1 43 ? -6.465 -24.328 -11.57 1 96.69 43 ASP B N 1
ATOM 1392 C CA . ASP B 1 43 ? -6.801 -23.016 -12.117 1 96.69 43 ASP B CA 1
ATOM 1393 C C . ASP B 1 43 ? -7.246 -22.062 -11.008 1 96.69 43 ASP B C 1
ATOM 1395 O O . ASP B 1 43 ? -6.828 -20.906 -10.984 1 96.69 43 ASP B O 1
ATOM 1399 N N . LEU B 1 44 ? -8.008 -22.609 -10.125 1 96.25 44 LEU B N 1
ATOM 1400 C CA . LEU B 1 44 ? -8.531 -21.797 -9.031 1 96.25 44 LEU B CA 1
ATOM 1401 C C . LEU B 1 44 ? -7.406 -21.344 -8.102 1 96.25 44 LEU B C 1
ATOM 1403 O O . LEU B 1 44 ? -7.449 -20.234 -7.566 1 96.25 44 LEU B O 1
ATOM 1407 N N . GLY B 1 45 ? -6.461 -22.156 -7.918 1 94.88 45 GLY B N 1
ATOM 1408 C CA . GLY B 1 45 ? -5.301 -21.766 -7.129 1 94.88 45 GLY B CA 1
ATOM 1409 C C . GLY B 1 45 ? -4.57 -20.562 -7.688 1 94.88 45 GLY B C 1
ATOM 1410 O O . GLY B 1 45 ? -4.164 -19.672 -6.938 1 94.88 45 GLY B O 1
ATOM 1411 N N . TRP B 1 46 ? -4.457 -20.547 -9 1 96.31 46 TRP B N 1
ATOM 1412 C CA . TRP B 1 46 ? -3.805 -19.422 -9.656 1 96.31 46 TRP B CA 1
ATOM 1413 C C . TRP B 1 46 ? -4.652 -18.156 -9.531 1 96.31 46 TRP B C 1
ATOM 1415 O O . TRP B 1 46 ? -4.125 -17.078 -9.266 1 96.31 46 TRP B O 1
ATOM 1425 N N . VAL B 1 47 ? -5.887 -18.375 -9.695 1 97.25 47 VAL B N 1
ATOM 1426 C CA . VAL B 1 47 ? -6.797 -17.234 -9.594 1 97.25 47 VAL B CA 1
ATOM 1427 C C . VAL B 1 47 ? -6.727 -16.641 -8.188 1 97.25 47 VAL B C 1
ATOM 1429 O O . VAL B 1 47 ? -6.586 -15.422 -8.023 1 97.25 47 VAL B O 1
ATOM 1432 N N . GLU B 1 48 ? -6.738 -17.438 -7.211 1 96.25 48 GLU B N 1
ATOM 1433 C CA . GLU B 1 48 ? -6.668 -17 -5.82 1 96.25 48 GLU B CA 1
ATOM 1434 C C . GLU B 1 48 ? -5.348 -16.297 -5.531 1 96.25 48 GLU B C 1
ATOM 1436 O O . GLU B 1 48 ? -5.328 -15.266 -4.855 1 96.25 48 GLU B O 1
ATOM 1441 N N . LEU B 1 49 ? -4.34 -16.844 -6.059 1 96.38 49 LEU B N 1
ATOM 1442 C CA . LEU B 1 49 ? -3.025 -16.25 -5.852 1 96.38 49 LEU B CA 1
ATOM 1443 C C . LEU B 1 49 ? -2.969 -14.844 -6.426 1 96.38 49 LEU B C 1
ATOM 1445 O O . LEU B 1 49 ? -2.545 -13.906 -5.746 1 96.38 49 LEU B O 1
ATOM 1449 N N . VAL B 1 50 ? -3.422 -14.719 -7.613 1 97.5 50 VAL B N 1
ATOM 1450 C CA . VAL B 1 50 ? -3.332 -13.438 -8.297 1 97.5 50 VAL B CA 1
ATOM 1451 C C . VAL B 1 50 ? -4.215 -12.414 -7.594 1 97.5 50 VAL B C 1
ATOM 1453 O O . VAL B 1 50 ? -3.811 -11.258 -7.406 1 97.5 50 VAL B O 1
ATOM 1456 N N . ILE B 1 51 ? -5.398 -12.82 -7.172 1 97.12 51 ILE B N 1
ATOM 1457 C CA . ILE B 1 51 ? -6.301 -11.922 -6.457 1 97.12 51 ILE B CA 1
ATOM 1458 C C . ILE B 1 51 ? -5.641 -11.445 -5.168 1 97.12 51 ILE B C 1
ATOM 1460 O O . ILE B 1 51 ? -5.613 -10.242 -4.891 1 97.12 51 ILE B O 1
ATOM 1464 N N . CYS B 1 52 ? -5.062 -12.344 -4.477 1 96.62 52 CYS B N 1
ATOM 1465 C CA . CYS B 1 52 ? -4.41 -12.039 -3.209 1 96.62 52 CYS B CA 1
ATOM 1466 C C . CYS B 1 52 ? -3.234 -11.086 -3.414 1 96.62 52 CYS B C 1
ATOM 1468 O O . CYS B 1 52 ? -3.125 -10.07 -2.729 1 96.62 52 CYS B O 1
ATOM 1470 N N . MET B 1 53 ? -2.434 -11.375 -4.367 1 98.12 53 MET B N 1
ATOM 1471 C CA . MET B 1 53 ? -1.229 -10.586 -4.613 1 98.12 53 MET B CA 1
ATOM 1472 C C . MET B 1 53 ? -1.589 -9.188 -5.109 1 98.12 53 MET B C 1
ATOM 1474 O O . MET B 1 53 ? -1.003 -8.195 -4.668 1 98.12 53 MET B O 1
ATOM 1478 N N . ARG B 1 54 ? -2.562 -9.133 -5.945 1 97.25 54 ARG B N 1
ATOM 1479 C CA . ARG B 1 54 ? -2.984 -7.84 -6.48 1 97.25 54 ARG B CA 1
ATOM 1480 C C . ARG B 1 54 ? -3.576 -6.961 -5.387 1 97.25 54 ARG B C 1
ATOM 1482 O O . ARG B 1 54 ? -3.279 -5.766 -5.316 1 97.25 54 ARG B O 1
ATOM 1489 N N . LYS B 1 55 ? -4.324 -7.551 -4.531 1 96.12 55 LYS B N 1
ATOM 1490 C CA . LYS B 1 55 ? -4.914 -6.805 -3.424 1 96.12 55 LYS B CA 1
ATOM 1491 C C . LYS B 1 55 ? -3.834 -6.234 -2.51 1 96.12 55 LYS B C 1
ATOM 1493 O O . LYS B 1 55 ? -4.016 -5.168 -1.92 1 96.12 55 LYS B O 1
ATOM 1498 N N . ALA B 1 56 ? -2.711 -6.906 -2.518 1 96.56 56 ALA B N 1
ATOM 1499 C CA . ALA B 1 56 ? -1.621 -6.492 -1.638 1 96.56 56 ALA B CA 1
ATOM 1500 C C . ALA B 1 56 ? -0.709 -5.484 -2.332 1 96.56 56 ALA B C 1
ATOM 1502 O O . ALA B 1 56 ? 0.177 -4.902 -1.703 1 96.56 56 ALA B O 1
ATOM 1503 N N . GLY B 1 57 ? -0.864 -5.352 -3.643 1 95.31 57 GLY B N 1
ATOM 1504 C CA . GLY B 1 57 ? -0.137 -4.293 -4.328 1 95.31 57 GLY B CA 1
ATOM 1505 C C . GLY B 1 57 ? 0.987 -4.812 -5.203 1 95.31 57 GLY B C 1
ATOM 1506 O O . GLY B 1 57 ? 1.791 -4.035 -5.719 1 95.31 57 GLY B O 1
ATOM 1507 N N . LEU B 1 58 ? 1.006 -6.078 -5.363 1 97.56 58 LEU B N 1
ATOM 1508 C CA . LEU B 1 58 ? 2.029 -6.586 -6.27 1 97.56 58 LEU B CA 1
ATOM 1509 C C . LEU B 1 58 ? 1.781 -6.094 -7.695 1 97.56 58 LEU B C 1
ATOM 1511 O O . LEU B 1 58 ? 0.638 -6.062 -8.156 1 97.56 58 LEU B O 1
ATOM 1515 N N . PRO B 1 59 ? 2.885 -5.832 -8.406 1 97.62 59 PRO B N 1
ATOM 1516 C CA . PRO B 1 59 ? 2.723 -5.379 -9.789 1 97.62 59 PRO B CA 1
ATOM 1517 C C . PRO B 1 59 ? 2.318 -6.508 -10.734 1 97.62 59 PRO B C 1
ATOM 1519 O O . PRO B 1 59 ? 2.738 -7.652 -10.555 1 97.62 59 PRO B O 1
ATOM 1522 N N . VAL B 1 60 ? 1.625 -6.098 -11.727 1 98.12 60 VAL B N 1
ATOM 1523 C CA . VAL B 1 60 ? 1.158 -7.012 -12.766 1 98.12 60 VAL B CA 1
ATOM 1524 C C . VAL B 1 60 ? 2.354 -7.703 -13.422 1 98.12 60 VAL B C 1
ATOM 1526 O O . VAL B 1 60 ? 2.348 -8.922 -13.602 1 98.12 60 VAL B O 1
ATOM 1529 N N . GLU B 1 61 ? 3.391 -6.98 -13.594 1 98.44 61 GLU B N 1
ATOM 1530 C CA . GLU B 1 61 ? 4.562 -7.484 -14.297 1 98.44 61 GLU B CA 1
ATOM 1531 C C . GLU B 1 61 ? 5.25 -8.594 -13.508 1 98.44 61 GLU B C 1
ATOM 1533 O O . GLU B 1 61 ? 5.781 -9.547 -14.086 1 98.44 61 GLU B O 1
ATOM 1538 N N . ALA B 1 62 ? 5.266 -8.453 -12.227 1 98.62 62 ALA B N 1
ATOM 1539 C CA . ALA B 1 62 ? 5.879 -9.477 -11.383 1 98.62 62 ALA B CA 1
ATOM 1540 C C . ALA B 1 62 ? 5.121 -10.797 -11.477 1 98.62 62 ALA B C 1
ATOM 1542 O O . ALA B 1 62 ? 5.73 -11.867 -11.547 1 98.62 62 ALA B O 1
ATOM 1543 N N . LEU B 1 63 ? 3.826 -10.719 -11.547 1 98.62 63 LEU B N 1
ATOM 1544 C CA . LEU B 1 63 ? 3.002 -11.922 -11.625 1 98.62 63 LEU B CA 1
ATOM 1545 C C . LEU B 1 63 ? 3.145 -12.594 -12.992 1 98.62 63 LEU B C 1
ATOM 1547 O O . LEU B 1 63 ? 3.219 -13.82 -13.086 1 98.62 63 LEU B O 1
ATOM 1551 N N . ILE B 1 64 ? 3.244 -11.781 -14.023 1 98.81 64 ILE B N 1
ATOM 1552 C CA . ILE B 1 64 ? 3.455 -12.305 -15.359 1 98.81 64 ILE B CA 1
ATOM 1553 C C . ILE B 1 64 ? 4.797 -13.031 -15.43 1 98.81 64 ILE B C 1
ATOM 1555 O O . ILE B 1 64 ? 4.879 -14.148 -15.953 1 98.81 64 ILE B O 1
ATOM 1559 N N . GLU B 1 65 ? 5.738 -12.414 -14.859 1 98.88 65 GLU B N 1
ATOM 1560 C CA . GLU B 1 65 ? 7.07 -13.008 -14.859 1 98.88 65 GLU B CA 1
ATOM 1561 C C . GLU B 1 65 ? 7.082 -14.328 -14.086 1 98.88 65 GLU B C 1
ATOM 1563 O O . GLU B 1 65 ? 7.719 -15.297 -14.516 1 98.88 65 GLU B O 1
ATOM 1568 N N . TYR B 1 66 ? 6.398 -14.359 -13.039 1 98.62 66 TYR B N 1
ATOM 1569 C CA . TYR B 1 66 ? 6.34 -15.578 -12.242 1 98.62 66 TYR B CA 1
ATOM 1570 C C . TYR B 1 66 ? 5.727 -16.719 -13.039 1 98.62 66 TYR B C 1
ATOM 1572 O O . TYR B 1 66 ? 6.25 -17.844 -13.039 1 98.62 66 TYR B O 1
ATOM 1580 N N . VAL B 1 67 ? 4.676 -16.453 -13.695 1 98.56 67 VAL B N 1
ATOM 1581 C CA . VAL B 1 67 ? 3.986 -17.469 -14.484 1 98.56 67 VAL B CA 1
ATOM 1582 C C . VAL B 1 67 ? 4.887 -17.938 -15.625 1 98.56 67 VAL B C 1
ATOM 1584 O O . VAL B 1 67 ? 4.973 -19.125 -15.914 1 98.56 67 VAL B O 1
ATOM 1587 N N . LYS B 1 68 ? 5.527 -17 -16.234 1 98.69 68 LYS B N 1
ATOM 1588 C CA . LYS B 1 68 ? 6.445 -17.328 -17.312 1 98.69 68 LYS B CA 1
ATOM 1589 C C . LYS B 1 68 ? 7.543 -18.281 -16.828 1 98.69 68 LYS B C 1
ATOM 1591 O O . LYS B 1 68 ? 7.816 -19.297 -17.469 1 98.69 68 LYS B O 1
ATOM 1596 N N . LEU B 1 69 ? 8.141 -17.922 -15.734 1 98.62 69 LEU B N 1
ATOM 1597 C CA . LEU B 1 69 ? 9.18 -18.766 -15.156 1 98.62 69 LEU B CA 1
ATOM 1598 C C . LEU B 1 69 ? 8.633 -20.141 -14.797 1 98.62 69 LEU B C 1
ATOM 1600 O O . LEU B 1 69 ? 9.25 -21.172 -15.109 1 98.62 69 LEU B O 1
ATOM 1604 N N . TYR B 1 70 ? 7.496 -20.125 -14.188 1 97.12 70 TYR B N 1
ATOM 1605 C CA . TYR B 1 70 ? 6.852 -21.375 -13.797 1 97.12 70 TYR B CA 1
ATOM 1606 C C . TYR B 1 70 ? 6.656 -22.297 -15 1 97.12 70 TYR B C 1
ATOM 1608 O O . TYR B 1 70 ? 6.961 -23.484 -14.945 1 97.12 70 TYR B O 1
ATOM 1616 N N . GLN B 1 71 ? 6.285 -21.734 -16.078 1 97.12 71 GLN B N 1
ATOM 1617 C CA . GLN B 1 71 ? 5.961 -22.5 -17.281 1 97.12 71 GLN B CA 1
ATOM 1618 C C . GLN B 1 71 ? 7.223 -23 -17.984 1 97.12 71 GLN B C 1
ATOM 1620 O O . GLN B 1 71 ? 7.184 -23.984 -18.719 1 97.12 71 GLN B O 1
ATOM 1625 N N . GLN B 1 72 ? 8.258 -22.359 -17.734 1 97.56 72 GLN B N 1
ATOM 1626 C CA . GLN B 1 72 ? 9.523 -22.766 -18.344 1 97.56 72 GLN B CA 1
ATOM 1627 C C . GLN B 1 72 ? 10.016 -24.078 -17.719 1 97.56 72 GLN B C 1
ATOM 1629 O O . GLN B 1 72 ? 10.75 -24.828 -18.375 1 97.56 72 GLN B O 1
ATOM 1634 N N . GLY B 1 73 ? 9.75 -24.297 -16.406 1 96.38 73 GLY B N 1
ATOM 1635 C CA . GLY B 1 73 ? 10.078 -25.594 -15.828 1 96.38 73 GLY B CA 1
ATOM 1636 C C . GLY B 1 73 ? 10.969 -25.5 -14.602 1 96.38 73 GLY B C 1
ATOM 1637 O O . GLY B 1 73 ? 11.242 -24.406 -14.117 1 96.38 73 GLY B O 1
ATOM 1638 N N . ASP B 1 74 ? 11.461 -26.641 -14.18 1 96.06 74 ASP B N 1
ATOM 1639 C CA . ASP B 1 74 ? 12.102 -26.797 -12.875 1 96.06 74 ASP B CA 1
ATOM 1640 C C . ASP B 1 74 ? 13.477 -26.141 -12.859 1 96.06 74 ASP B C 1
ATOM 1642 O O . ASP B 1 74 ? 14.031 -25.859 -11.797 1 96.06 74 ASP B O 1
ATOM 1646 N N . GLU B 1 75 ? 13.938 -25.859 -13.969 1 97.06 75 GLU B N 1
ATOM 1647 C CA . GLU B 1 75 ? 15.242 -25.203 -14.039 1 97.06 75 GLU B CA 1
ATOM 1648 C C . GLU B 1 75 ? 15.172 -23.781 -13.508 1 97.06 75 GLU B C 1
ATOM 1650 O O . GLU B 1 75 ? 16.203 -23.156 -13.234 1 97.06 75 GLU B O 1
ATOM 1655 N N . THR B 1 76 ? 13.906 -23.297 -13.242 1 98.31 76 THR B N 1
ATOM 1656 C CA . THR B 1 76 ? 13.773 -21.906 -12.852 1 98.31 76 THR B CA 1
ATOM 1657 C C . THR B 1 76 ? 13.461 -21.781 -11.359 1 98.31 76 THR B C 1
ATOM 1659 O O . THR B 1 76 ? 13.055 -20.719 -10.891 1 98.31 76 THR B O 1
ATOM 1662 N N . PHE B 1 77 ? 13.625 -22.781 -10.602 1 98.06 77 PHE B N 1
ATOM 1663 C CA . PHE B 1 77 ? 13.344 -22.734 -9.172 1 98.06 77 PHE B CA 1
ATOM 1664 C C . PHE B 1 77 ? 14.031 -21.531 -8.523 1 98.06 77 PHE B C 1
ATOM 1666 O O . PHE B 1 77 ? 13.398 -20.781 -7.777 1 98.06 77 PHE B O 1
ATOM 1673 N N . GLU B 1 78 ? 15.266 -21.344 -8.867 1 98.5 78 GLU B N 1
ATOM 1674 C CA . GLU B 1 78 ? 16.031 -20.281 -8.234 1 98.5 78 GLU B CA 1
ATOM 1675 C C . GLU B 1 78 ? 15.508 -18.906 -8.656 1 98.5 78 GLU B C 1
ATOM 1677 O O . GLU B 1 78 ? 15.406 -18 -7.828 1 98.5 78 GLU B O 1
ATOM 1682 N N . ALA B 1 79 ? 15.219 -18.781 -9.875 1 98.75 79 ALA B N 1
ATOM 1683 C CA . ALA B 1 79 ? 14.695 -17.516 -10.375 1 98.75 79 ALA B CA 1
ATOM 1684 C C . ALA B 1 79 ? 13.344 -17.188 -9.742 1 98.75 79 ALA B C 1
ATOM 1686 O O . ALA B 1 79 ? 13.078 -16.031 -9.398 1 98.75 79 ALA B O 1
ATOM 1687 N N . ARG B 1 80 ? 12.523 -18.156 -9.586 1 98.5 80 ARG B N 1
ATOM 1688 C CA . ARG B 1 80 ? 11.227 -17.969 -8.945 1 98.5 80 ARG B CA 1
ATOM 1689 C C . ARG B 1 80 ? 11.391 -17.594 -7.473 1 98.5 80 ARG B C 1
ATOM 1691 O O . ARG B 1 80 ? 10.719 -16.688 -6.98 1 98.5 80 ARG B O 1
ATOM 1698 N N . LEU B 1 81 ? 12.281 -18.281 -6.836 1 98.62 81 LEU B N 1
ATOM 1699 C CA . LEU B 1 81 ? 12.602 -17.969 -5.449 1 98.62 81 LEU B CA 1
ATOM 1700 C C . LEU B 1 81 ? 13.047 -16.516 -5.301 1 98.62 81 LEU B C 1
ATOM 1702 O O . LEU B 1 81 ? 12.555 -15.797 -4.43 1 98.62 81 LEU B O 1
ATOM 1706 N N . GLN B 1 82 ? 13.883 -16.109 -6.176 1 98.81 82 GLN B N 1
ATOM 1707 C CA . GLN B 1 82 ? 14.414 -14.758 -6.113 1 98.81 82 GLN B CA 1
ATOM 1708 C C . GLN B 1 82 ? 13.312 -13.727 -6.352 1 98.81 82 GLN B C 1
ATOM 1710 O O . GLN B 1 82 ? 13.211 -12.742 -5.617 1 98.81 82 GLN B O 1
ATOM 1715 N N . LEU B 1 83 ? 12.562 -13.977 -7.285 1 98.81 83 LEU B N 1
ATOM 1716 C CA . LEU B 1 83 ? 11.484 -13.055 -7.629 1 98.81 83 LEU B CA 1
ATOM 1717 C C . LEU B 1 83 ? 10.508 -12.898 -6.469 1 98.81 83 LEU B C 1
ATOM 1719 O O . LEU B 1 83 ? 10.195 -11.773 -6.066 1 98.81 83 LEU B O 1
ATOM 1723 N N . LEU B 1 84 ? 10.055 -13.977 -5.93 1 98.62 84 LEU B N 1
ATOM 1724 C CA . LEU B 1 84 ? 9.07 -13.938 -4.852 1 98.62 84 LEU B CA 1
ATOM 1725 C C . LEU B 1 84 ? 9.672 -13.328 -3.59 1 98.62 84 LEU B C 1
ATOM 1727 O O . LEU B 1 84 ? 8.992 -12.617 -2.852 1 98.62 84 LEU B O 1
ATOM 1731 N N . SER B 1 85 ? 10.93 -13.586 -3.342 1 98.81 85 SER B N 1
ATOM 1732 C CA . SER B 1 85 ? 11.609 -13.008 -2.186 1 98.81 85 SER B CA 1
ATOM 1733 C C . SER B 1 85 ? 11.695 -11.484 -2.299 1 98.81 85 SER B C 1
ATOM 1735 O O . SER B 1 85 ? 11.492 -10.773 -1.315 1 98.81 85 SER B O 1
ATOM 1737 N N . GLU B 1 86 ? 11.992 -11.086 -3.494 1 98.75 86 GLU B N 1
ATOM 1738 C CA . GLU B 1 86 ? 12.055 -9.648 -3.723 1 98.75 86 GLU B CA 1
ATOM 1739 C C . GLU B 1 86 ? 10.695 -8.992 -3.498 1 98.75 86 GLU B C 1
ATOM 1741 O O . GLU B 1 86 ? 10.609 -7.934 -2.871 1 98.75 86 GLU B O 1
ATOM 1746 N N . GLU B 1 87 ? 9.68 -9.57 -3.99 1 98.69 87 GLU B N 1
ATOM 1747 C CA . GLU B 1 87 ? 8.336 -9.023 -3.809 1 98.69 87 GLU B CA 1
ATOM 1748 C C . GLU B 1 87 ? 7.93 -9.047 -2.338 1 98.69 87 GLU B C 1
ATOM 1750 O O . GLU B 1 87 ? 7.289 -8.109 -1.852 1 98.69 87 GLU B O 1
ATOM 1755 N N . ARG B 1 88 ? 8.266 -10.094 -1.649 1 98.69 88 ARG B N 1
ATOM 1756 C CA . ARG B 1 88 ? 7.988 -10.18 -0.219 1 98.69 88 ARG B CA 1
ATOM 1757 C C . ARG B 1 88 ? 8.672 -9.047 0.54 1 98.69 88 ARG B C 1
ATOM 1759 O O . ARG B 1 88 ? 8.062 -8.43 1.42 1 98.69 88 ARG B O 1
ATOM 1766 N N . GLU B 1 89 ? 9.883 -8.734 0.192 1 98.69 89 GLU B N 1
ATOM 1767 C CA . GLU B 1 89 ? 10.625 -7.668 0.854 1 98.69 89 GLU B CA 1
ATOM 1768 C C . GLU B 1 89 ? 9.961 -6.312 0.621 1 98.69 89 GLU B C 1
ATOM 1770 O O . GLU B 1 89 ? 9.867 -5.496 1.538 1 98.69 89 GLU B O 1
ATOM 1775 N N . LYS B 1 90 ? 9.547 -6.164 -0.574 1 98.38 90 LYS B N 1
ATOM 1776 C CA . LYS B 1 90 ? 8.844 -4.926 -0.885 1 98.38 90 LYS B CA 1
ATOM 1777 C C . LYS B 1 90 ? 7.574 -4.789 -0.044 1 98.38 90 LYS B C 1
ATOM 1779 O O . LYS B 1 90 ? 7.289 -3.713 0.486 1 98.38 90 LYS B O 1
ATOM 1784 N N . LEU B 1 91 ? 6.824 -5.824 0.108 1 98.38 91 LEU B N 1
ATOM 1785 C CA . LEU B 1 91 ? 5.59 -5.812 0.888 1 98.38 91 LEU B CA 1
ATOM 1786 C C . LEU B 1 91 ? 5.887 -5.562 2.363 1 98.38 91 LEU B C 1
ATOM 1788 O O . LEU B 1 91 ? 5.137 -4.855 3.041 1 98.38 91 LEU B O 1
ATOM 1792 N N . GLU B 1 92 ? 6.961 -6.125 2.84 1 98.44 92 GLU B N 1
ATOM 1793 C CA . GLU B 1 92 ? 7.328 -5.922 4.238 1 98.44 92 GLU B CA 1
ATOM 1794 C C . GLU B 1 92 ? 7.688 -4.461 4.508 1 98.44 92 GLU B C 1
ATOM 1796 O O . GLU B 1 92 ? 7.34 -3.914 5.555 1 98.44 92 GLU B O 1
ATOM 1801 N N . LYS B 1 93 ? 8.344 -3.916 3.574 1 97.75 93 LYS B N 1
ATOM 1802 C CA . LYS B 1 93 ? 8.664 -2.496 3.691 1 97.75 93 LYS B CA 1
ATOM 1803 C C . LYS B 1 93 ? 7.395 -1.647 3.68 1 97.75 93 LYS B C 1
ATOM 1805 O O . LYS B 1 93 ? 7.258 -0.708 4.465 1 97.75 93 LYS B O 1
ATOM 1810 N N . GLN B 1 94 ? 6.523 -2.014 2.857 1 97.56 94 GLN B N 1
ATOM 1811 C CA . GLN B 1 94 ? 5.25 -1.309 2.801 1 97.56 94 GLN B CA 1
ATOM 1812 C C . GLN B 1 94 ? 4.473 -1.468 4.105 1 97.56 94 GLN B C 1
ATOM 1814 O O . GLN B 1 94 ? 3.893 -0.505 4.609 1 97.56 94 GLN B O 1
ATOM 1819 N N . LYS B 1 95 ? 4.457 -2.609 4.59 1 97.94 95 LYS B N 1
ATOM 1820 C CA . LYS B 1 95 ? 3.781 -2.887 5.855 1 97.94 95 LYS B CA 1
ATOM 1821 C C . LYS B 1 95 ? 4.332 -2.012 6.977 1 97.94 95 LYS B C 1
ATOM 1823 O O . LYS B 1 95 ? 3.57 -1.452 7.766 1 97.94 95 LYS B O 1
ATOM 1828 N N . ALA B 1 96 ? 5.605 -1.894 7.004 1 97.81 96 ALA B N 1
ATOM 1829 C CA . ALA B 1 96 ? 6.258 -1.077 8.023 1 97.81 96 ALA B CA 1
ATOM 1830 C C . ALA B 1 96 ? 5.871 0.392 7.879 1 97.81 96 ALA B C 1
ATOM 1832 O O . ALA B 1 96 ? 5.617 1.072 8.875 1 97.81 96 ALA B O 1
ATOM 1833 N N . GLN B 1 97 ? 5.828 0.777 6.676 1 97.31 97 GLN B N 1
ATOM 1834 C CA . GLN B 1 97 ? 5.441 2.162 6.43 1 97.31 97 GLN B CA 1
ATOM 1835 C C . GLN B 1 97 ? 3.996 2.412 6.848 1 97.31 97 GLN B C 1
ATOM 1837 O O . GLN B 1 97 ? 3.684 3.449 7.438 1 97.31 97 GLN B O 1
ATOM 1842 N N . ILE B 1 98 ? 3.201 1.525 6.551 1 98.12 98 ILE B N 1
ATOM 1843 C CA . ILE B 1 98 ? 1.794 1.645 6.914 1 98.12 98 ILE B CA 1
ATOM 1844 C C . ILE B 1 98 ? 1.654 1.685 8.438 1 98.12 98 ILE B C 1
ATOM 1846 O O . ILE B 1 98 ? 0.881 2.48 8.977 1 98.12 98 ILE B O 1
ATOM 1850 N N . GLU B 1 99 ? 2.396 0.882 9.086 1 97.88 99 GLU B N 1
ATOM 1851 C CA . GLU B 1 99 ? 2.332 0.837 10.547 1 97.88 99 GLU B CA 1
ATOM 1852 C C . GLU B 1 99 ? 2.76 2.166 11.156 1 97.88 99 GLU B C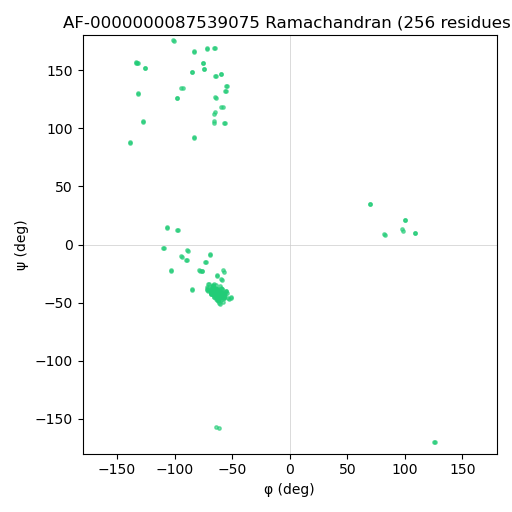 1
ATOM 1854 O O . GLU B 1 99 ? 2.15 2.637 12.117 1 97.88 99 GLU B O 1
ATOM 1859 N N . LEU B 1 100 ? 3.768 2.717 10.609 1 97.12 100 LEU B N 1
ATOM 1860 C CA . LEU B 1 100 ? 4.207 4.031 11.07 1 97.12 100 LEU B CA 1
ATOM 1861 C C . LEU B 1 100 ? 3.109 5.07 10.875 1 97.12 100 LEU B C 1
ATOM 1863 O O . LEU B 1 100 ? 2.824 5.859 11.781 1 97.12 100 LEU B O 1
ATOM 1867 N N . ALA B 1 101 ? 2.508 5.031 9.773 1 97.44 101 ALA B N 1
ATOM 1868 C CA . ALA B 1 101 ? 1.446 5.984 9.461 1 97.44 101 ALA B CA 1
ATOM 1869 C C . ALA B 1 101 ? 0.232 5.773 10.359 1 97.44 101 ALA B C 1
ATOM 1871 O O . ALA B 1 101 ? -0.345 6.734 10.867 1 97.44 101 ALA B O 1
ATOM 1872 N N . VAL B 1 102 ? -0.099 4.562 10.547 1 98.06 102 VAL B N 1
ATOM 1873 C CA . VAL B 1 102 ? -1.246 4.234 11.391 1 98.06 102 VAL B CA 1
ATOM 1874 C C . VAL B 1 102 ? -1.004 4.73 12.812 1 98.06 102 VAL B C 1
ATOM 1876 O O . VAL B 1 102 ? -1.902 5.293 13.445 1 98.06 102 VAL B O 1
ATOM 1879 N N . ASN B 1 103 ? 0.165 4.566 13.289 1 97.31 103 ASN B N 1
ATOM 1880 C CA . ASN B 1 103 ? 0.502 5.051 14.625 1 97.31 103 ASN B CA 1
ATOM 1881 C C . ASN B 1 103 ? 0.382 6.566 14.719 1 97.31 103 ASN B C 1
ATOM 1883 O O . ASN B 1 103 ? -0.152 7.09 15.703 1 97.31 103 ASN B O 1
ATOM 1887 N N . ARG B 1 104 ? 0.839 7.191 13.742 1 96.12 104 ARG B N 1
ATOM 1888 C CA . ARG B 1 104 ? 0.736 8.648 13.703 1 96.12 104 ARG B CA 1
ATOM 1889 C C . ARG B 1 104 ? -0.721 9.086 13.633 1 96.12 104 ARG B C 1
ATOM 1891 O O . ARG B 1 104 ? -1.133 10.008 14.336 1 96.12 104 ARG B O 1
ATOM 1898 N N . LEU B 1 105 ? -1.459 8.438 12.859 1 97.62 105 LEU B N 1
ATOM 1899 C CA . LEU B 1 105 ? -2.875 8.766 12.719 1 97.62 105 LEU B CA 1
ATOM 1900 C C . LEU B 1 105 ? -3.619 8.516 14.023 1 97.62 105 LEU B C 1
ATOM 1902 O O . LEU B 1 105 ? -4.477 9.312 14.414 1 97.62 105 LEU B O 1
ATOM 1906 N N . ASN B 1 106 ? -3.252 7.453 14.672 1 97.62 106 ASN B N 1
ATOM 1907 C CA . ASN B 1 106 ? -3.883 7.16 15.961 1 97.62 106 ASN B CA 1
ATOM 1908 C C . ASN B 1 106 ? -3.648 8.281 16.969 1 97.62 106 ASN B C 1
ATOM 1910 O O . ASN B 1 106 ? -4.559 8.656 17.703 1 97.62 106 ASN B O 1
ATOM 1914 N N . HIS B 1 107 ? -2.506 8.703 16.922 1 95.81 107 HIS B N 1
ATOM 1915 C CA . HIS B 1 107 ? -2.188 9.805 17.812 1 95.81 107 HIS B CA 1
ATOM 1916 C C . HIS B 1 107 ? -3.016 11.047 17.469 1 95.81 107 HIS B C 1
ATOM 1918 O O . HIS B 1 107 ? -3.652 11.633 18.359 1 95.81 107 HIS B O 1
ATOM 1924 N N . LYS B 1 108 ? -3.1 11.422 16.281 1 96.12 108 LYS B N 1
ATOM 1925 C CA . LYS B 1 108 ? -3.852 12.602 15.867 1 96.12 108 LYS B CA 1
ATOM 1926 C C . LYS B 1 108 ? -5.344 12.422 16.141 1 96.12 108 LYS B C 1
ATOM 1928 O O . LYS B 1 108 ? -6.004 13.352 16.609 1 96.12 108 LYS B O 1
ATOM 1933 N N . ILE B 1 109 ? -5.781 11.289 15.836 1 97.56 109 ILE B N 1
ATOM 1934 C CA . ILE B 1 109 ? -7.195 10.984 16.031 1 97.56 109 ILE B CA 1
ATOM 1935 C C . ILE B 1 109 ? -7.555 11.117 17.5 1 97.56 109 ILE B C 1
ATOM 1937 O O . ILE B 1 109 ? -8.586 11.695 17.844 1 97.56 109 ILE B O 1
ATOM 1941 N N . SER B 1 110 ? -6.676 10.633 18.328 1 96.94 110 SER B N 1
ATOM 1942 C CA . SER B 1 110 ? -6.918 10.75 19.766 1 96.94 110 SER B CA 1
ATOM 1943 C C . SER B 1 110 ? -7 12.203 20.203 1 96.94 110 SER B C 1
ATOM 1945 O O . SER B 1 110 ? -7.855 12.57 21.016 1 96.94 110 SER B O 1
ATOM 1947 N N . LYS B 1 111 ? -6.191 13.008 19.688 1 96.31 111 LYS B N 1
ATOM 1948 C CA . LYS B 1 111 ? -6.188 14.43 20.016 1 96.31 111 LYS B CA 1
ATOM 1949 C C . LYS B 1 111 ? -7.453 15.117 19.5 1 96.31 111 LYS B C 1
ATOM 1951 O O . LYS B 1 111 ? -8.031 15.953 20.203 1 96.31 111 LYS B O 1
ATOM 1956 N N . TYR B 1 112 ? -7.871 14.703 18.375 1 97.19 112 TYR B N 1
ATOM 1957 C CA . TYR B 1 112 ? -9.094 15.297 17.844 1 97.19 112 TYR B CA 1
ATOM 1958 C C . TYR B 1 112 ? -10.312 14.836 18.625 1 97.19 112 TYR B C 1
ATOM 1960 O O . TYR B 1 112 ? -11.273 15.594 18.797 1 97.19 112 TYR B O 1
ATOM 1968 N N . GLN B 1 113 ? -10.266 13.633 18.984 1 97.69 113 GLN B N 1
ATOM 1969 C CA . GLN B 1 113 ? -11.352 13.141 19.828 1 97.69 113 GLN B CA 1
ATOM 1970 C C . GLN B 1 113 ? -11.484 13.977 21.094 1 97.69 113 GLN B C 1
ATOM 1972 O O . GLN B 1 113 ? -12.594 14.336 21.5 1 97.69 113 GLN B O 1
ATOM 1977 N N . GLU B 1 114 ? -10.391 14.289 21.688 1 96.5 114 GLU B N 1
ATOM 1978 C CA . GLU B 1 114 ? -10.375 15.148 22.875 1 96.5 114 GLU B CA 1
ATOM 1979 C C . GLU B 1 114 ? -10.836 16.562 22.531 1 96.5 114 GLU B C 1
ATOM 1981 O O . GLU B 1 114 ? -11.609 17.172 23.281 1 96.5 114 GLU B O 1
ATOM 1986 N N . ALA B 1 115 ? -10.461 17.016 21.453 1 96.75 115 ALA B N 1
ATOM 1987 C CA . ALA B 1 115 ? -10.789 18.375 21.031 1 96.75 115 ALA B CA 1
ATOM 1988 C C . ALA B 1 115 ? -12.281 18.531 20.75 1 96.75 115 ALA B C 1
ATOM 1990 O O . ALA B 1 115 ? -12.875 19.562 21.047 1 96.75 115 ALA B O 1
ATOM 1991 N N . VAL B 1 116 ? -12.805 17.562 20.141 1 97.25 116 VAL B N 1
ATOM 1992 C CA . VAL B 1 116 ? -14.234 17.594 19.844 1 97.25 116 VAL B CA 1
ATOM 1993 C C . VAL B 1 116 ? -15.023 17.703 21.141 1 97.25 116 VAL B C 1
ATOM 1995 O O . VAL B 1 116 ? -16.031 18.406 21.203 1 97.25 116 VAL B O 1
ATOM 1998 N N . LYS B 1 117 ? -14.492 17.188 22.172 1 96.5 117 LYS B N 1
ATOM 1999 C CA . LYS B 1 117 ? -15.172 17.188 23.469 1 96.5 117 LYS B CA 1
ATOM 2000 C C . LYS B 1 117 ? -14.914 18.5 24.219 1 96.5 117 LYS B C 1
ATOM 2002 O O . LYS B 1 117 ? -15.812 19.047 24.859 1 96.5 117 LYS B O 1
ATOM 2007 N N . THR B 1 118 ? -13.742 18.984 24.125 1 95.62 118 THR B N 1
ATOM 2008 C CA . THR B 1 118 ? -13.312 20.078 25 1 95.62 118 THR B CA 1
ATOM 2009 C C . THR B 1 118 ? -13.328 21.406 24.25 1 95.62 118 THR B C 1
ATOM 2011 O O . THR B 1 118 ? -13.312 22.469 24.875 1 95.62 118 THR B O 1
ATOM 2014 N N . GLY B 1 119 ? -13.25 21.297 22.938 1 94.81 119 GLY B N 1
ATOM 2015 C CA . GLY B 1 119 ? -13.172 22.5 22.125 1 94.81 119 GLY B CA 1
ATOM 2016 C C . GLY B 1 119 ? -11.766 23.062 22.031 1 94.81 119 GLY B C 1
ATOM 2017 O O . GLY B 1 119 ? -11.57 24.172 21.516 1 94.81 119 GLY B O 1
ATOM 2018 N N . VAL B 1 120 ? -10.797 22.219 22.578 1 93.25 120 VAL B N 1
ATOM 2019 C CA . VAL B 1 120 ? -9.414 22.703 22.578 1 93.25 120 VAL B CA 1
ATOM 2020 C C . VAL B 1 120 ? -8.492 21.609 22.031 1 93.25 120 VAL B C 1
ATOM 2022 O O . VAL B 1 120 ? -8.562 20.453 22.469 1 93.25 120 VAL B O 1
ATOM 2025 N N . LEU B 1 121 ? -7.676 22.016 21.094 1 92.06 121 LEU B N 1
ATOM 2026 C CA . LEU B 1 121 ? -6.691 21.094 20.547 1 92.06 121 LEU B CA 1
ATOM 2027 C C . LEU B 1 121 ? -5.332 21.281 21.203 1 92.06 121 LEU B C 1
ATOM 2029 O O . LEU B 1 121 ? -4.777 22.391 21.172 1 92.06 121 LEU B O 1
ATOM 2033 N N . ASN B 1 122 ? -4.711 20.219 21.75 1 86.31 122 ASN B N 1
ATOM 2034 C CA . ASN B 1 122 ? -3.404 20.234 22.391 1 86.31 122 ASN B CA 1
ATOM 2035 C C . ASN B 1 122 ? -2.479 19.172 21.812 1 86.31 122 ASN B C 1
ATOM 2037 O O . ASN B 1 122 ? -2.721 17.969 21.969 1 86.31 122 ASN B O 1
ATOM 2041 N N . TRP B 1 123 ? -1.565 19.797 21.016 1 79.19 123 TRP B N 1
ATOM 2042 C CA . TRP B 1 123 ? -0.605 18.844 20.453 1 79.19 123 TRP B CA 1
ATOM 2043 C C . TRP B 1 123 ? 0.513 18.547 21.438 1 79.19 123 TRP B C 1
ATOM 2045 O O . TRP B 1 123 ? 1.109 19.469 22.016 1 79.19 123 TRP B O 1
ATOM 2055 N N . GLU B 1 124 ? 0.461 17.594 22.219 1 65.69 124 GLU B N 1
ATOM 2056 C CA . GLU B 1 124 ? 1.646 17.25 23 1 65.69 124 GLU B CA 1
ATOM 2057 C C . GLU B 1 124 ? 2.795 16.812 22.094 1 65.69 124 GLU B C 1
ATOM 2059 O O . GLU B 1 124 ? 2.631 16.734 20.875 1 65.69 124 GLU B O 1
ATOM 2064 N N . GLU B 1 125 ? 3.816 16.078 22.406 1 57.69 125 GLU B N 1
ATOM 2065 C CA . GLU B 1 125 ? 5.094 15.703 21.812 1 57.69 125 GLU B CA 1
ATOM 2066 C C . GLU B 1 125 ? 4.891 14.859 20.562 1 57.69 125 GLU B C 1
ATOM 2068 O O . GLU B 1 125 ? 4.062 13.953 20.547 1 57.69 125 GLU B O 1
ATOM 2073 N N . ASN B 1 126 ? 5.129 15.469 19.438 1 56.88 126 ASN B N 1
ATOM 2074 C CA . ASN B 1 126 ? 4.941 14.992 18.078 1 56.88 126 ASN B CA 1
ATOM 2075 C C . ASN B 1 126 ? 5.711 13.695 17.828 1 56.88 126 ASN B C 1
ATOM 2077 O O . ASN B 1 126 ? 6.883 13.578 18.203 1 56.88 126 ASN B O 1
ATOM 2081 N N . SER B 1 127 ? 4.98 12.617 17.797 1 58.81 127 SER B N 1
ATOM 2082 C CA . SER B 1 127 ? 5.652 11.367 17.453 1 58.81 127 SER B CA 1
ATOM 2083 C C . SER B 1 127 ? 6.156 11.391 16.016 1 58.81 127 SER B C 1
ATOM 2085 O O . SER B 1 127 ? 5.406 11.734 15.094 1 58.81 127 SER B O 1
ATOM 2087 N N . SER B 1 128 ? 7.512 11.406 15.867 1 64.88 128 SER B N 1
ATOM 2088 C CA . SER B 1 128 ? 8.195 11.367 14.578 1 64.88 128 SER B CA 1
ATOM 2089 C C . SER B 1 128 ? 7.836 10.109 13.797 1 64.88 128 SER B C 1
ATOM 2091 O O . SER B 1 128 ? 7.734 9.023 14.375 1 64.88 128 SER B O 1
ATOM 2093 N N . CYS B 1 129 ? 7.25 10.234 12.664 1 68.5 129 CYS B N 1
ATOM 2094 C CA . CYS B 1 129 ? 6.914 9.078 11.852 1 68.5 129 CYS B CA 1
ATOM 2095 C C . CYS B 1 129 ? 7.961 8.844 10.766 1 68.5 129 CYS B C 1
ATOM 2097 O O . CYS B 1 129 ? 7.715 8.117 9.805 1 68.5 129 CYS B O 1
ATOM 2099 N N . ILE B 1 130 ? 9.078 9.531 10.898 1 68.06 130 ILE B N 1
ATOM 2100 C CA . ILE B 1 130 ? 10.078 9.273 9.867 1 68.06 130 ILE B CA 1
ATOM 2101 C C . ILE B 1 130 ? 11.328 8.672 10.508 1 68.06 130 ILE B C 1
ATOM 2103 O O . ILE B 1 130 ? 11.625 8.938 11.672 1 68.06 130 ILE B O 1
#

Solvent-accessible surface area (backbone atoms only — not comparable to full-atom values): 14120 Å² total; per-residue (Å²): 77,41,55,67,54,49,18,64,72,70,72,42,52,55,65,54,54,50,47,34,40,72,71,31,48,27,69,84,69,44,52,44,98,85,66,42,62,35,43,42,73,70,46,49,51,42,51,47,48,48,53,27,35,47,68,42,62,53,55,68,66,59,41,26,49,48,39,52,42,58,71,73,36,79,89,33,37,61,60,49,38,50,50,52,50,52,52,44,50,54,48,52,51,47,44,52,34,31,52,40,33,44,53,48,46,51,53,52,43,52,39,30,57,49,15,63,73,69,75,50,79,68,83,68,88,77,75,76,58,119,78,41,56,68,55,49,18,64,73,70,72,42,52,54,65,54,54,52,46,34,39,72,74,31,48,28,68,85,65,45,53,43,98,85,67,44,63,35,43,43,73,70,46,49,51,41,52,47,49,47,53,27,36,47,68,42,61,53,55,70,67,59,42,25,50,48,40,52,42,60,71,73,34,80,90,31,38,62,60,48,38,51,50,52,50,51,52,44,51,52,48,52,53,45,44,52,34,31,52,38,33,45,53,48,46,51,53,52,43,52,38,31,56,49,14,63,72,70,74,51,80,69,85,68,87,78,76,79,57,119

pLDDT: mean 95.31, std 8.12, range [56.59, 98.88]